Protein AF-0000000084714155 (afdb_homodimer)

Organism: Cystobacter fuscus (strain ATCC 25194 / DSM 2262 / NBRC 100088 / M29) (NCBI:txid1242864)

Structure (mmCIF, N/CA/C/O backbone):
data_AF-0000000084714155-model_v1
#
loop_
_entity.id
_entity.type
_entity.pdbx_description
1 polymer 'Thioesterase family protein'
#
loop_
_atom_site.group_PDB
_atom_site.id
_atom_site.type_symbol
_atom_site.label_atom_id
_atom_site.label_alt_id
_atom_site.label_comp_id
_atom_site.label_asym_id
_atom_site.label_entity_id
_atom_site.label_seq_id
_atom_site.pdbx_PDB_ins_code
_atom_site.Cartn_x
_atom_site.Cartn_y
_atom_site.Cartn_z
_atom_site.occupancy
_atom_site.B_iso_or_equiv
_atom_site.auth_seq_id
_atom_site.auth_comp_id
_atom_site.auth_asym_id
_atom_site.auth_atom_id
_atom_site.pdbx_PDB_model_num
ATOM 1 N N . MET A 1 1 ? -6.809 42.562 0.098 1 33.22 1 MET A N 1
ATOM 2 C CA . MET A 1 1 ? -6.07 41.969 1.205 1 33.22 1 MET A CA 1
ATOM 3 C C . MET A 1 1 ? -5.688 40.531 0.889 1 33.22 1 MET A C 1
ATOM 5 O O . MET A 1 1 ? -6.543 39.719 0.505 1 33.22 1 MET A O 1
ATOM 9 N N . SER A 1 2 ? -4.613 40.188 0.21 1 41.62 2 SER A N 1
ATOM 10 C CA . SER A 1 2 ? -4.082 38.938 -0.277 1 41.62 2 SER A CA 1
ATOM 11 C C . SER A 1 2 ? -4.266 37.812 0.756 1 41.62 2 SER A C 1
ATOM 13 O O . SER A 1 2 ? -3.824 37.969 1.899 1 41.62 2 SER A O 1
ATOM 15 N N . ASP A 1 3 ? -5.344 37.281 0.942 1 42.72 3 ASP A N 1
ATOM 16 C CA . ASP A 1 3 ? -5.672 36.312 1.969 1 42.72 3 ASP A CA 1
ATOM 17 C C . ASP A 1 3 ? -4.461 35.438 2.291 1 42.72 3 ASP A C 1
ATOM 19 O O . ASP A 1 3 ? -3.998 34.656 1.441 1 42.72 3 ASP A O 1
ATOM 23 N N . ALA A 1 4 ? -3.445 35.875 2.83 1 47.44 4 ALA A N 1
ATOM 24 C CA . ALA A 1 4 ? -2.158 35.281 3.207 1 47.44 4 ALA A CA 1
ATOM 25 C C . ALA A 1 4 ? -2.311 33.812 3.621 1 47.44 4 ALA A C 1
ATOM 27 O O . ALA A 1 4 ? -3.078 33.5 4.531 1 47.44 4 ALA A O 1
ATOM 28 N N . GLU A 1 5 ? -2.307 32.844 2.697 1 60.31 5 GLU A N 1
ATOM 29 C CA . GLU A 1 5 ? -2.402 31.406 2.986 1 60.31 5 GLU A CA 1
ATOM 30 C C . GLU A 1 5 ? -1.667 31.047 4.273 1 60.31 5 GLU A C 1
ATOM 32 O O . GLU A 1 5 ? -0.465 31.297 4.398 1 60.31 5 GLU A O 1
ATOM 37 N N . THR A 1 6 ? -2.326 31.188 5.465 1 77.31 6 THR A N 1
ATOM 38 C CA . THR A 1 6 ? -1.708 30.906 6.75 1 77.31 6 THR A CA 1
ATOM 39 C C . THR A 1 6 ? -1.306 29.438 6.84 1 77.31 6 THR A C 1
ATOM 41 O O . THR A 1 6 ? -2.119 28.547 6.574 1 77.31 6 THR A O 1
ATOM 44 N N . TYR A 1 7 ? 0.03 29.172 6.719 1 88.5 7 TYR A N 1
ATOM 45 C CA . TYR A 1 7 ? 0.612 27.844 6.949 1 88.5 7 TYR A CA 1
ATOM 46 C C . TYR A 1 7 ? 0.693 27.547 8.438 1 88.5 7 TYR A C 1
ATOM 48 O O . TYR A 1 7 ? 0.882 28.453 9.258 1 88.5 7 TYR A O 1
ATOM 56 N N . PRO A 1 8 ? 0.42 26.266 8.773 1 94.5 8 PRO A N 1
ATOM 57 C CA . PRO A 1 8 ? 0.569 25.891 10.188 1 94.5 8 PRO A CA 1
ATOM 58 C C . PRO A 1 8 ? 1.979 26.141 10.711 1 94.5 8 PRO A C 1
ATOM 60 O O . PRO A 1 8 ? 2.947 26.094 9.953 1 94.5 8 PRO A O 1
ATOM 63 N N . SER A 1 9 ? 2.002 26.391 12.047 1 95.44 9 SER A N 1
ATOM 64 C CA . SER A 1 9 ? 3.307 26.484 12.695 1 95.44 9 SER A CA 1
ATOM 65 C C . SER A 1 9 ? 3.957 25.109 12.82 1 95.44 9 SER A C 1
ATOM 67 O O . SER A 1 9 ? 3.277 24.078 12.711 1 95.44 9 SER A O 1
ATOM 69 N N . GLN A 1 10 ? 5.281 25.125 13.023 1 96.81 10 GLN A N 1
ATOM 70 C CA . GLN A 1 10 ? 5.984 23.875 13.266 1 96.81 10 GLN A CA 1
ATOM 71 C C . GLN A 1 10 ? 5.402 23.141 14.477 1 96.81 10 GLN A C 1
ATOM 73 O O . GLN A 1 10 ? 5.309 21.906 14.477 1 96.81 10 GLN A O 1
ATOM 78 N N . GLU A 1 11 ? 5.039 23.906 15.469 1 96.12 11 GLU A N 1
ATOM 79 C CA . GLU A 1 11 ? 4.453 23.312 16.672 1 96.12 11 GLU A CA 1
ATOM 80 C C . GLU A 1 11 ? 3.148 22.594 16.344 1 96.12 11 GLU A C 1
ATOM 82 O O . GLU A 1 11 ? 2.887 21.5 16.875 1 96.12 11 GLU A O 1
ATOM 87 N N . GLN A 1 12 ? 2.33 23.203 15.57 1 95.5 12 GLN A N 1
ATOM 88 C CA . GLN A 1 12 ? 1.074 22.578 15.156 1 95.5 12 GLN A CA 1
ATOM 89 C C . GLN A 1 12 ? 1.323 21.297 14.383 1 95.5 12 GLN A C 1
ATOM 91 O O . GLN A 1 12 ? 0.644 20.297 14.602 1 95.5 12 GLN A O 1
ATOM 96 N N . LEU A 1 13 ? 2.281 21.281 13.531 1 96.81 13 LEU A N 1
ATOM 97 C CA . LEU A 1 13 ? 2.623 20.109 12.734 1 96.81 13 LEU A CA 1
ATOM 98 C C . LEU A 1 13 ? 3.225 19.016 13.609 1 96.81 13 LEU A C 1
ATOM 100 O O . LEU A 1 13 ? 2.949 17.828 13.406 1 96.81 13 LEU A O 1
ATOM 104 N N . ASP A 1 14 ? 4.035 19.422 14.578 1 96.56 14 ASP A N 1
ATOM 105 C CA . ASP A 1 14 ? 4.605 18.453 15.508 1 96.56 14 ASP A CA 1
ATOM 106 C C . ASP A 1 14 ? 3.512 17.766 16.312 1 96.56 14 ASP A C 1
ATOM 108 O O . ASP A 1 14 ? 3.605 16.562 16.594 1 96.56 14 ASP A O 1
ATOM 112 N N . ARG A 1 15 ? 2.527 18.484 16.672 1 94.69 15 ARG A N 1
ATOM 113 C CA . ARG A 1 15 ? 1.403 17.891 17.406 1 94.69 15 ARG A CA 1
ATOM 114 C C . ARG A 1 15 ? 0.646 16.891 16.531 1 94.69 15 ARG A C 1
ATOM 116 O O . ARG A 1 15 ? 0.27 15.82 17 1 94.69 15 ARG A O 1
ATOM 123 N N . TYR A 1 16 ? 0.448 17.281 15.336 1 93.31 16 TYR A N 1
ATOM 124 C CA . TYR A 1 16 ? -0.17 16.375 14.391 1 93.31 16 TYR A CA 1
ATOM 125 C C . TYR A 1 16 ? 0.639 15.078 14.273 1 93.31 16 TYR A C 1
ATOM 127 O O . TYR A 1 16 ? 0.09 13.984 14.383 1 93.31 16 TYR A O 1
ATOM 135 N N . ALA A 1 17 ? 1.918 15.18 14.07 1 95.62 17 ALA A N 1
ATOM 136 C CA . ALA A 1 17 ? 2.812 14.039 13.93 1 95.62 17 ALA A CA 1
ATOM 137 C C . ALA A 1 17 ? 2.777 13.156 15.18 1 95.62 17 ALA A C 1
ATOM 139 O O . ALA A 1 17 ? 2.777 11.93 15.078 1 95.62 17 ALA A O 1
ATOM 140 N N . GLU A 1 18 ? 2.756 13.766 16.312 1 94.12 18 GLU A N 1
ATOM 141 C CA . GLU A 1 18 ? 2.73 13.023 17.562 1 94.12 18 GLU A CA 1
ATOM 142 C C . GLU A 1 18 ? 1.468 12.172 17.688 1 94.12 18 GLU A C 1
ATOM 144 O O . GLU A 1 18 ? 1.526 11.023 18.125 1 94.12 18 GLU A O 1
ATOM 149 N N . GLN A 1 19 ? 0.436 12.734 17.328 1 89.94 19 GLN A N 1
ATOM 150 C CA . GLN A 1 19 ? -0.823 12 17.359 1 89.94 19 GLN A CA 1
ATOM 151 C C . GLN A 1 19 ? -0.795 10.812 16.391 1 89.94 19 GLN A C 1
ATOM 153 O O . GLN A 1 19 ? -1.175 9.703 16.766 1 89.94 19 GLN A O 1
ATOM 158 N N . PHE A 1 20 ? -0.338 11.023 15.195 1 90.5 20 PHE A N 1
ATOM 159 C CA . PHE A 1 20 ? -0.267 9.969 14.195 1 90.5 20 PHE A CA 1
ATOM 160 C C . PHE A 1 20 ? 0.711 8.875 14.617 1 90.5 20 PHE A C 1
ATOM 162 O O . PHE A 1 20 ? 0.455 7.691 14.414 1 90.5 20 PHE A O 1
ATOM 169 N N . ASN A 1 21 ? 1.777 9.281 15.242 1 94.5 21 ASN A N 1
ATOM 170 C CA . ASN A 1 21 ? 2.822 8.352 15.656 1 94.5 21 ASN A CA 1
ATOM 171 C C . ASN A 1 21 ? 2.342 7.434 16.781 1 94.5 21 ASN A C 1
ATOM 173 O O . ASN A 1 21 ? 2.961 6.406 17.047 1 94.5 21 ASN A O 1
ATOM 177 N N . GLN A 1 22 ? 1.26 7.734 17.406 1 92.25 22 GLN A N 1
ATOM 178 C CA . GLN A 1 22 ? 0.702 6.898 18.453 1 92.25 22 GLN A CA 1
ATOM 179 C C . GLN A 1 22 ? -0.291 5.887 17.891 1 92.25 22 GLN A C 1
ATOM 181 O O . GLN A 1 22 ? -0.757 5 18.609 1 92.25 22 GLN A O 1
ATOM 186 N N . SER A 1 23 ? -0.583 6.047 16.641 1 90.19 23 SER A N 1
ATOM 187 C CA . SER A 1 23 ? -1.555 5.141 16.031 1 90.19 23 SER A CA 1
ATOM 188 C C . SER A 1 23 ? -1.024 3.711 16 1 90.19 23 SER A C 1
ATOM 190 O O . SER A 1 23 ? 0.169 3.492 15.773 1 90.19 23 SER A O 1
ATOM 192 N N . LEU A 1 24 ? -1.921 2.742 16.172 1 91.44 24 LEU A N 1
ATOM 193 C CA . LEU A 1 24 ? -1.564 1.33 16.094 1 91.44 24 LEU A CA 1
ATOM 194 C C . LEU A 1 24 ? -1.066 0.962 14.703 1 91.44 24 LEU A C 1
ATOM 196 O O . LEU A 1 24 ? -0.18 0.118 14.555 1 91.44 24 LEU A O 1
ATOM 200 N N . THR A 1 25 ? -1.634 1.619 13.734 1 91.81 25 THR A N 1
ATOM 201 C CA . THR A 1 25 ? -1.273 1.29 12.359 1 91.81 25 THR A CA 1
ATOM 202 C C . THR A 1 25 ? 0.173 1.681 12.07 1 91.81 25 THR A C 1
ATOM 204 O O . THR A 1 25 ? 0.939 0.884 11.523 1 91.81 25 THR A O 1
ATOM 207 N N . LEU A 1 26 ? 0.582 2.891 12.406 1 93 26 LEU A N 1
ATOM 208 C CA . LEU A 1 26 ? 1.96 3.297 12.156 1 93 26 LEU A CA 1
ATOM 209 C C . LEU A 1 26 ? 2.934 2.432 12.953 1 93 26 LEU A C 1
ATOM 211 O O . LEU A 1 26 ? 3.994 2.057 12.445 1 93 26 LEU A O 1
ATOM 215 N N . LYS A 1 27 ? 2.551 2.143 14.172 1 92.69 27 LYS A N 1
ATOM 216 C CA . LYS A 1 27 ? 3.377 1.263 15 1 92.69 27 LYS A CA 1
ATOM 217 C C . LYS A 1 27 ? 3.482 -0.129 14.383 1 92.69 27 LYS A C 1
ATOM 219 O O . LYS A 1 27 ? 4.535 -0.766 14.445 1 92.69 27 LYS A O 1
ATOM 224 N N . HIS A 1 28 ? 2.35 -0.563 13.828 1 93.12 28 HIS A N 1
ATOM 225 C CA . HIS A 1 28 ? 2.305 -1.846 13.141 1 93.12 28 HIS A CA 1
ATOM 226 C C . HIS A 1 28 ? 3.363 -1.917 12.039 1 93.12 28 HIS A C 1
ATOM 228 O O . HIS A 1 28 ? 3.967 -2.971 11.82 1 93.12 28 HIS A O 1
ATOM 234 N N . PHE A 1 29 ? 3.736 -0.804 11.445 1 95 29 PHE A N 1
ATOM 235 C CA . PHE A 1 29 ? 4.703 -0.762 10.352 1 95 29 PHE A CA 1
ATOM 236 C C . PHE A 1 29 ? 6.078 -0.341 10.859 1 95 29 PHE A C 1
ATOM 238 O O . PHE A 1 29 ? 7.023 -0.217 10.078 1 95 29 PHE A O 1
ATOM 245 N N . GLY A 1 30 ? 6.195 -0.105 12.203 1 95.75 30 GLY A N 1
ATOM 246 C CA . GLY A 1 30 ? 7.461 0.396 12.719 1 95.75 30 GLY A CA 1
ATOM 247 C C . GLY A 1 30 ? 7.848 1.745 12.141 1 95.75 30 GLY A C 1
ATOM 248 O O . GLY A 1 30 ? 9.031 2.018 11.922 1 95.75 30 GLY A O 1
ATOM 249 N N . ALA A 1 31 ? 6.863 2.557 11.859 1 96.94 31 ALA A N 1
ATOM 250 C CA . ALA A 1 31 ? 7.074 3.805 11.133 1 96.94 31 ALA A CA 1
ATOM 251 C C . ALA A 1 31 ? 6.906 5.012 12.055 1 96.94 31 ALA A C 1
ATOM 253 O O . ALA A 1 31 ? 6.266 4.918 13.102 1 96.94 31 ALA A O 1
ATOM 254 N N . ARG A 1 32 ? 7.527 6.09 11.648 1 97.69 32 ARG A N 1
ATOM 255 C CA . ARG A 1 32 ? 7.414 7.367 12.344 1 97.69 32 ARG A CA 1
ATOM 256 C C . ARG A 1 32 ? 7.27 8.516 11.352 1 97.69 32 ARG A C 1
ATOM 258 O O . ARG A 1 32 ? 7.977 8.562 10.344 1 97.69 32 ARG A O 1
ATOM 265 N N . MET A 1 33 ? 6.367 9.445 11.695 1 97.69 33 MET A N 1
ATOM 266 C CA . MET A 1 33 ? 6.086 10.586 10.828 1 97.69 33 MET A CA 1
ATOM 267 C C . MET A 1 33 ? 6.652 11.875 11.422 1 97.69 33 MET A C 1
ATOM 269 O O . MET A 1 33 ? 6.676 12.039 12.641 1 97.69 33 MET A O 1
ATOM 273 N N . SER A 1 34 ? 7.086 12.758 10.602 1 98.31 34 SER A N 1
ATOM 274 C CA . SER A 1 34 ? 7.516 14.102 10.969 1 98.31 34 SER A CA 1
ATOM 275 C C . SER A 1 34 ? 7.289 15.086 9.836 1 98.31 34 SER A C 1
ATOM 277 O O . SER A 1 34 ? 6.965 14.695 8.711 1 98.31 34 SER A O 1
ATOM 279 N N . PHE A 1 35 ? 7.383 16.391 10.133 1 98 35 PHE A N 1
ATOM 280 C CA . PHE A 1 35 ? 7.227 17.484 9.188 1 98 35 PHE A CA 1
ATOM 281 C C . PHE A 1 35 ? 8.414 18.438 9.258 1 98 35 PHE A C 1
ATOM 283 O O . PHE A 1 35 ? 8.266 19.594 9.641 1 98 35 PHE A O 1
ATOM 290 N N . PRO A 1 36 ? 9.539 18 8.711 1 96.62 36 PRO A N 1
ATOM 291 C CA . PRO A 1 36 ? 10.711 18.859 8.828 1 96.62 36 PRO A CA 1
ATOM 292 C C . PRO A 1 36 ? 10.531 20.203 8.094 1 96.62 36 PRO A C 1
ATOM 294 O O . PRO A 1 36 ? 10.273 20.219 6.891 1 96.62 36 PRO A O 1
ATOM 297 N N . GLY A 1 37 ? 10.688 21.344 8.828 1 93.5 37 GLY A N 1
ATOM 298 C CA . GLY A 1 37 ? 10.641 22.688 8.273 1 93.5 37 GLY A CA 1
ATOM 299 C C . GLY A 1 37 ? 9.266 23.062 7.754 1 93.5 37 GLY A C 1
ATOM 300 O O . GLY A 1 37 ? 9.109 24.094 7.098 1 93.5 37 GLY A O 1
ATOM 301 N N . GLY A 1 38 ? 8.352 22.234 7.906 1 93.56 38 GLY A N 1
ATOM 302 C CA . GLY A 1 38 ? 6.98 22.5 7.504 1 93.56 38 GLY A CA 1
ATOM 303 C C . GLY A 1 38 ? 6.785 22.484 6 1 93.56 38 GLY A C 1
ATOM 304 O O . GLY A 1 38 ? 5.801 23.016 5.488 1 93.56 38 GLY A O 1
ATOM 305 N N . GLN A 1 39 ? 7.711 21.875 5.285 1 93.94 39 GLN A N 1
ATOM 306 C CA . GLN A 1 39 ? 7.676 21.969 3.828 1 93.94 39 GLN A CA 1
ATOM 307 C C . GLN A 1 39 ? 7.32 20.625 3.205 1 93.94 39 GLN A C 1
ATOM 309 O O . GLN A 1 39 ? 6.953 20.547 2.031 1 93.94 39 GLN A O 1
ATOM 314 N N . LYS A 1 40 ? 7.512 19.609 3.941 1 98.19 40 LYS A N 1
ATOM 315 C CA . LYS A 1 40 ? 7.246 18.266 3.441 1 98.19 40 LYS A CA 1
ATOM 316 C C . LYS A 1 40 ? 6.836 17.328 4.574 1 98.19 40 LYS A C 1
ATOM 318 O O . LYS A 1 40 ? 7.023 17.656 5.75 1 98.19 40 LYS A O 1
ATOM 323 N N . VAL A 1 41 ? 6.203 16.25 4.215 1 98.5 41 VAL A N 1
ATOM 324 C CA . VAL A 1 41 ? 5.93 15.133 5.121 1 98.5 41 VAL A CA 1
ATOM 325 C C . VAL A 1 41 ? 7.016 14.07 4.984 1 98.5 41 VAL A C 1
ATOM 327 O O . VAL A 1 41 ? 7.406 13.711 3.871 1 98.5 41 VAL A O 1
ATOM 330 N N . VAL A 1 42 ? 7.52 13.586 6.105 1 98.81 42 VAL A N 1
ATOM 331 C CA . VAL A 1 42 ? 8.516 12.523 6.098 1 98.81 42 VAL A CA 1
ATOM 332 C C . VAL A 1 42 ? 8.031 11.352 6.953 1 98.81 42 VAL A C 1
ATOM 334 O O . VAL A 1 42 ? 7.516 11.555 8.055 1 98.81 42 VAL A O 1
ATOM 337 N N . VAL A 1 43 ? 8.109 10.148 6.441 1 98.5 43 VAL A N 1
ATOM 338 C CA . VAL A 1 43 ? 7.891 8.922 7.199 1 98.5 43 VAL A CA 1
ATOM 339 C C . VAL A 1 43 ? 9.125 8.023 7.113 1 98.5 43 VAL A C 1
ATOM 341 O O . VAL A 1 43 ? 9.648 7.781 6.023 1 98.5 43 VAL A O 1
ATOM 344 N N . THR A 1 44 ? 9.617 7.648 8.242 1 98.5 44 THR A N 1
ATOM 345 C CA . THR A 1 44 ? 10.711 6.691 8.32 1 98.5 44 THR A CA 1
ATOM 346 C C . THR A 1 44 ? 10.242 5.383 8.953 1 98.5 44 THR A C 1
ATOM 348 O O . THR A 1 44 ? 9.219 5.355 9.648 1 98.5 44 THR A O 1
ATOM 351 N N . ALA A 1 45 ? 10.969 4.316 8.641 1 97.81 45 ALA A N 1
ATOM 352 C CA . ALA A 1 45 ? 10.633 3.031 9.25 1 97.81 45 ALA A CA 1
ATOM 353 C C . ALA A 1 45 ? 11.867 2.143 9.367 1 97.81 45 ALA A C 1
ATOM 355 O O . ALA A 1 45 ? 12.734 2.154 8.492 1 97.81 45 ALA A O 1
ATOM 356 N N . GLU A 1 46 ? 11.922 1.434 10.445 1 96.38 46 GLU A N 1
ATOM 357 C CA . GLU A 1 46 ? 12.828 0.297 10.555 1 96.38 46 GLU A CA 1
ATOM 358 C C . GLU A 1 46 ? 12.281 -0.925 9.828 1 96.38 46 GLU A C 1
ATOM 360 O O . GLU A 1 46 ? 11.117 -1.297 10.016 1 96.38 46 GLU A O 1
ATOM 365 N N . VAL A 1 47 ? 13.164 -1.479 9.039 1 95.19 47 VAL A N 1
ATOM 366 C CA . VAL A 1 47 ? 12.734 -2.654 8.289 1 95.19 47 VAL A CA 1
ATOM 367 C C . VAL A 1 47 ? 12.836 -3.896 9.18 1 95.19 47 VAL A C 1
ATOM 369 O O . VAL A 1 47 ? 13.922 -4.262 9.617 1 95.19 47 VAL A O 1
ATOM 372 N N . ARG A 1 48 ? 11.766 -4.512 9.414 1 94.94 48 ARG A N 1
ATOM 373 C CA . ARG A 1 48 ? 11.664 -5.727 10.227 1 94.94 48 ARG A CA 1
ATOM 374 C C . ARG A 1 48 ? 11.523 -6.961 9.344 1 94.94 48 ARG A C 1
ATOM 376 O O . ARG A 1 48 ? 11.281 -6.848 8.141 1 94.94 48 ARG A O 1
ATOM 383 N N . PRO A 1 49 ? 11.734 -8.188 9.906 1 92.94 49 PRO A N 1
ATOM 384 C CA . PRO A 1 49 ? 11.609 -9.398 9.102 1 92.94 49 PRO A CA 1
ATOM 385 C C . PRO A 1 49 ? 10.258 -9.516 8.398 1 92.94 49 PRO A C 1
ATOM 387 O O . PRO A 1 49 ? 10.188 -9.961 7.254 1 92.94 49 PRO A O 1
ATOM 390 N N . GLU A 1 50 ? 9.203 -9.055 9.031 1 93.38 50 GLU A N 1
ATOM 391 C CA . GLU A 1 50 ? 7.863 -9.156 8.469 1 93.38 50 GLU A CA 1
ATOM 392 C C . GLU A 1 50 ? 7.648 -8.141 7.352 1 93.38 50 GLU A C 1
ATOM 394 O O . GLU A 1 50 ? 6.625 -8.172 6.668 1 93.38 50 GLU A O 1
ATOM 399 N N . HIS A 1 51 ? 8.617 -7.254 7.164 1 94.75 51 HIS A N 1
ATOM 400 C CA . HIS A 1 51 ? 8.508 -6.266 6.098 1 94.75 51 HIS A CA 1
ATOM 401 C C . HIS A 1 51 ? 9.188 -6.754 4.82 1 94.75 51 HIS A C 1
ATOM 403 O O . HIS A 1 51 ? 9.133 -6.082 3.787 1 94.75 51 HIS A O 1
ATOM 409 N N . ARG A 1 52 ? 9.805 -7.836 4.941 1 91.19 52 ARG A N 1
ATOM 410 C CA . ARG A 1 52 ? 10.586 -8.328 3.814 1 91.19 52 ARG A CA 1
ATOM 411 C C . ARG A 1 52 ? 9.812 -9.375 3.025 1 91.19 52 ARG A C 1
ATOM 413 O O . ARG A 1 52 ? 8.938 -10.047 3.57 1 91.19 52 ARG A O 1
ATOM 420 N N . GLY A 1 53 ? 10.148 -9.383 1.802 1 76.62 53 GLY A N 1
ATOM 421 C CA . GLY A 1 53 ? 9.539 -10.422 0.988 1 76.62 53 GLY A CA 1
ATOM 422 C C . GLY A 1 53 ? 9.18 -9.953 -0.41 1 76.62 53 GLY A C 1
ATOM 423 O O . GLY A 1 53 ? 9.078 -8.75 -0.66 1 76.62 53 GLY A O 1
ATOM 424 N N . GLY A 1 54 ? 9.164 -10.75 -1.416 1 59.97 54 GLY A N 1
ATOM 425 C CA . GLY A 1 54 ? 9 -10.602 -2.854 1 59.97 54 GLY A CA 1
ATOM 426 C C . GLY A 1 54 ? 10.188 -11.102 -3.646 1 59.97 54 GLY A C 1
ATOM 427 O O . GLY A 1 5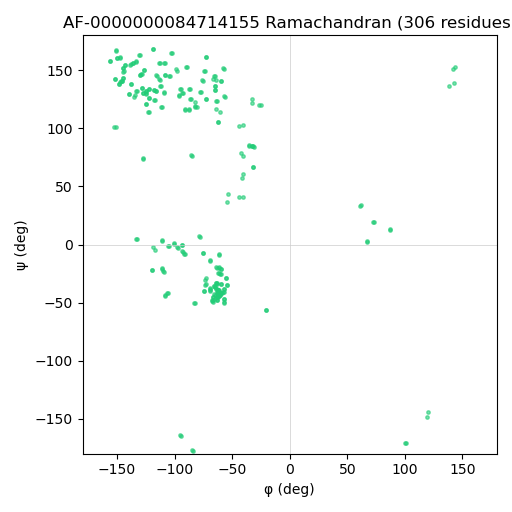4 ? 10.797 -12.117 -3.287 1 59.97 54 GLY A O 1
ATOM 428 N N . LEU A 1 55 ? 10.461 -10.273 -4.875 1 51.16 55 LEU A N 1
ATOM 429 C CA . LEU A 1 55 ? 11.422 -10.664 -5.902 1 51.16 55 LEU A CA 1
ATOM 430 C C . LEU A 1 55 ? 12.797 -10.922 -5.289 1 51.16 55 LEU A C 1
ATOM 432 O O . LEU A 1 55 ? 13.82 -10.602 -5.895 1 51.16 55 LEU A O 1
ATOM 436 N N . GLY A 1 56 ? 12.734 -11.398 -4.285 1 53.62 56 GLY A N 1
ATOM 437 C CA . GLY A 1 56 ? 13.93 -11.812 -3.566 1 53.62 56 GLY A CA 1
ATOM 438 C C . GLY A 1 56 ? 13.836 -11.578 -2.072 1 53.62 56 GLY A C 1
ATOM 439 O O . GLY A 1 56 ? 13.086 -10.711 -1.62 1 53.62 56 GLY A O 1
ATOM 440 N N . ALA A 1 57 ? 14.273 -12.422 -1.335 1 62.41 57 ALA A N 1
ATOM 441 C CA . ALA A 1 57 ? 14.109 -12.648 0.099 1 62.41 57 ALA A CA 1
ATOM 442 C C . ALA A 1 57 ? 14.648 -11.469 0.904 1 62.41 57 ALA A C 1
ATOM 444 O O . ALA A 1 57 ? 14.18 -11.203 2.014 1 62.41 57 ALA A O 1
ATOM 445 N N . ASP A 1 58 ? 15.367 -10.469 0.201 1 82.44 58 ASP A N 1
ATOM 446 C CA . ASP A 1 58 ? 16 -9.5 1.089 1 82.44 58 ASP A CA 1
ATOM 447 C C . ASP A 1 58 ? 15.469 -8.094 0.841 1 82.44 58 ASP A C 1
ATOM 449 O O . ASP A 1 58 ? 15.781 -7.164 1.584 1 82.44 58 ASP A O 1
ATOM 453 N N . ALA A 1 59 ? 14.617 -7.949 -0.085 1 92.31 59 ALA A N 1
ATOM 454 C CA . ALA A 1 59 ? 14.062 -6.629 -0.362 1 92.31 59 ALA A CA 1
ATOM 455 C C . ALA A 1 59 ? 12.797 -6.383 0.455 1 92.31 59 ALA A C 1
ATOM 457 O O . ALA A 1 59 ? 12.133 -7.332 0.887 1 92.31 59 ALA A O 1
ATOM 458 N N . VAL A 1 60 ? 12.57 -5.07 0.706 1 94.81 60 VAL A N 1
ATOM 459 C CA . VAL A 1 60 ? 11.32 -4.703 1.358 1 94.81 60 VAL A CA 1
ATOM 460 C C . VAL A 1 60 ? 10.141 -5.031 0.442 1 94.81 60 VAL A C 1
ATOM 462 O O . VAL A 1 60 ? 10.195 -4.773 -0.763 1 94.81 60 VAL A O 1
ATOM 465 N N . ASN A 1 61 ? 9.172 -5.641 0.98 1 95 61 ASN A N 1
ATOM 466 C CA . ASN A 1 61 ? 7.973 -6.031 0.247 1 95 61 ASN A CA 1
ATOM 467 C C . ASN A 1 61 ? 7.262 -4.816 -0.343 1 95 61 ASN A C 1
ATOM 469 O O . ASN A 1 61 ? 7.152 -3.777 0.312 1 95 61 ASN A O 1
ATOM 473 N N . GLY A 1 62 ? 6.742 -4.934 -1.535 1 95.69 62 GLY A N 1
ATOM 474 C CA . GLY A 1 62 ? 6.023 -3.857 -2.201 1 95.69 62 GLY A CA 1
ATOM 475 C C . GLY A 1 62 ? 4.801 -3.393 -1.437 1 95.69 62 GLY A C 1
ATOM 476 O O . GLY A 1 62 ? 4.406 -2.229 -1.53 1 95.69 62 GLY A O 1
ATOM 477 N N . GLY A 1 63 ? 4.152 -4.344 -0.758 1 96.44 63 GLY A N 1
ATOM 478 C CA . GLY A 1 63 ? 3.01 -3.979 0.062 1 96.44 63 GLY A CA 1
ATOM 479 C C . GLY A 1 63 ? 3.359 -3.018 1.182 1 96.44 63 GLY A C 1
ATOM 480 O O . GLY A 1 63 ? 2.596 -2.098 1.479 1 96.44 63 GLY A O 1
ATOM 481 N N . VAL A 1 64 ? 4.5 -3.215 1.797 1 96.38 64 VAL A N 1
ATOM 482 C CA . VAL A 1 64 ? 4.98 -2.328 2.85 1 96.38 64 VAL A CA 1
ATOM 483 C C . VAL A 1 64 ? 5.301 -0.955 2.264 1 96.38 64 VAL A C 1
ATOM 485 O O . VAL A 1 64 ? 4.898 0.072 2.814 1 96.38 64 VAL A O 1
ATOM 488 N N . ILE A 1 65 ? 5.984 -0.972 1.138 1 97.94 65 ILE A N 1
ATOM 489 C CA . ILE A 1 65 ? 6.301 0.265 0.432 1 97.94 65 ILE A CA 1
ATOM 490 C C . ILE A 1 65 ? 5.012 1.018 0.109 1 97.94 65 ILE A C 1
ATOM 492 O O . ILE A 1 65 ? 4.918 2.225 0.341 1 97.94 65 ILE A O 1
ATOM 496 N N . SER A 1 66 ? 4.016 0.345 -0.408 1 98.5 66 SER A N 1
ATOM 497 C CA . SER A 1 66 ? 2.738 0.948 -0.778 1 98.5 66 SER A CA 1
ATOM 498 C C . SER A 1 66 ? 2.045 1.566 0.432 1 98.5 66 SER A C 1
ATOM 500 O O . SER A 1 66 ? 1.503 2.67 0.347 1 98.5 66 SER A O 1
ATOM 502 N N . ALA A 1 67 ? 2.051 0.883 1.542 1 97.56 67 ALA A N 1
ATOM 503 C CA . ALA A 1 67 ? 1.424 1.388 2.76 1 97.56 67 ALA A CA 1
ATOM 504 C C . ALA A 1 67 ? 2.09 2.678 3.227 1 97.56 67 ALA A C 1
ATOM 506 O O . ALA A 1 67 ? 1.409 3.645 3.578 1 97.56 67 ALA A O 1
ATOM 507 N N . LEU A 1 68 ? 3.406 2.705 3.215 1 97.94 68 LEU A N 1
ATOM 508 C CA . LEU A 1 68 ? 4.137 3.875 3.684 1 97.94 68 LEU A CA 1
ATOM 509 C C . LEU A 1 68 ? 3.881 5.074 2.777 1 97.94 68 LEU A C 1
ATOM 511 O O . LEU A 1 68 ? 3.809 6.211 3.25 1 97.94 68 LEU A O 1
ATOM 515 N N . PHE A 1 69 ? 3.742 4.789 1.477 1 98.75 69 PHE A N 1
ATOM 516 C CA . PHE A 1 69 ? 3.387 5.867 0.561 1 98.75 69 PHE A CA 1
ATOM 517 C C . PHE A 1 69 ? 2.014 6.438 0.901 1 98.75 69 PHE A C 1
ATOM 519 O O . PHE A 1 69 ? 1.806 7.648 0.833 1 98.75 69 PHE A O 1
ATOM 526 N N . ASP A 1 70 ? 1.055 5.57 1.222 1 98.25 70 ASP A N 1
ATOM 527 C CA . ASP A 1 70 ? -0.254 6.062 1.641 1 98.25 70 ASP A CA 1
ATOM 528 C C . ASP A 1 70 ? -0.131 6.98 2.855 1 98.25 70 ASP A C 1
ATOM 530 O O . ASP A 1 70 ? -0.784 8.023 2.918 1 98.25 70 ASP A O 1
ATOM 534 N N . PHE A 1 71 ? 0.721 6.625 3.816 1 96.62 71 PHE A N 1
ATOM 535 C CA . PHE A 1 71 ? 0.884 7.41 5.031 1 96.62 71 PHE A CA 1
ATOM 536 C C . PHE A 1 71 ? 1.422 8.797 4.711 1 96.62 71 PHE A C 1
ATOM 538 O O . PHE A 1 71 ? 0.873 9.805 5.168 1 96.62 71 PHE A O 1
ATOM 545 N N . VAL A 1 72 ? 2.453 8.82 3.91 1 97.94 72 VAL A N 1
ATOM 546 C CA . VAL A 1 72 ? 3.133 10.094 3.686 1 97.94 72 VAL A CA 1
ATOM 547 C C . VAL A 1 72 ? 2.291 10.977 2.768 1 97.94 72 VAL A C 1
ATOM 549 O O . VAL A 1 72 ? 2.188 12.188 2.982 1 97.94 72 VAL A O 1
ATOM 552 N N . ILE A 1 73 ? 1.648 10.406 1.711 1 98.25 73 ILE A N 1
ATOM 553 C CA . ILE A 1 73 ? 0.781 11.148 0.803 1 98.25 73 ILE A CA 1
ATOM 554 C C . ILE A 1 73 ? -0.468 11.617 1.548 1 98.25 73 ILE A C 1
ATOM 556 O O . ILE A 1 73 ? -0.852 12.781 1.46 1 98.25 73 ILE A O 1
ATOM 560 N N . GLY A 1 74 ? -1.088 10.734 2.271 1 96.5 74 GLY A N 1
ATOM 561 C CA . GLY A 1 74 ? -2.326 11.023 2.979 1 96.5 74 GLY A CA 1
ATOM 562 C C . GLY A 1 74 ? -2.188 12.141 3.994 1 96.5 74 GLY A C 1
ATOM 563 O O . GLY A 1 74 ? -3.172 12.797 4.344 1 96.5 74 GLY A O 1
ATOM 564 N N . SER A 1 75 ? -0.993 12.406 4.426 1 96.25 75 SER A N 1
ATOM 565 C CA . SER A 1 75 ? -0.757 13.383 5.48 1 96.25 75 SER A CA 1
ATOM 566 C C . SER A 1 75 ? -0.365 14.742 4.902 1 96.25 75 SER A C 1
ATOM 568 O O . SER A 1 75 ? -0.206 15.719 5.641 1 96.25 75 SER A O 1
ATOM 570 N N . THR A 1 76 ? -0.238 14.867 3.631 1 97.12 76 THR A N 1
ATOM 571 C CA . THR A 1 76 ? 0.238 16.094 3.008 1 97.12 76 THR A CA 1
ATOM 572 C C . THR A 1 76 ? -0.731 17.25 3.268 1 97.12 76 THR A C 1
ATOM 574 O O . THR A 1 76 ? -0.312 18.391 3.436 1 97.12 76 THR A O 1
ATOM 577 N N . PRO A 1 77 ? -2.037 16.984 3.359 1 94.94 77 PRO A N 1
ATOM 578 C CA . PRO A 1 77 ? -2.926 18.125 3.631 1 94.94 77 PRO A CA 1
ATOM 579 C C . PRO A 1 77 ? -2.611 18.812 4.953 1 94.94 77 PRO A C 1
ATOM 581 O O . PRO A 1 77 ? -2.908 20 5.117 1 94.94 77 PRO A O 1
ATOM 584 N N . ALA A 1 78 ? -2.02 18.078 5.871 1 94.12 78 ALA A N 1
ATOM 585 C CA . ALA A 1 78 ? -1.69 18.656 7.172 1 94.12 78 ALA A CA 1
ATOM 586 C C . ALA A 1 78 ? -0.705 19.812 7.016 1 94.12 78 ALA A C 1
ATOM 588 O O . ALA A 1 78 ? -0.637 20.703 7.871 1 94.12 78 ALA A O 1
ATOM 589 N N . LEU A 1 79 ? 0.075 19.812 5.926 1 95.88 79 LEU A N 1
ATOM 590 C CA . LEU A 1 79 ? 1.013 20.891 5.648 1 95.88 79 LEU A CA 1
ATOM 591 C C . LEU A 1 79 ? 0.278 22.219 5.477 1 95.88 79 LEU A C 1
ATOM 593 O O . LEU A 1 79 ? 0.884 23.297 5.578 1 95.88 79 LEU A O 1
ATOM 597 N N . ARG A 1 80 ? -1.016 22.125 5.18 1 93.19 80 ARG A N 1
ATOM 598 C CA . ARG A 1 80 ? -1.823 23.328 4.98 1 93.19 80 ARG A CA 1
ATOM 599 C C . ARG A 1 80 ? -2.785 23.547 6.145 1 93.19 80 ARG A C 1
ATOM 601 O O . ARG A 1 80 ? -2.959 24.672 6.617 1 93.19 80 ARG A O 1
ATOM 608 N N . ASP A 1 81 ? -3.387 22.5 6.562 1 90.94 81 ASP A N 1
ATOM 609 C CA . ASP A 1 81 ? -4.328 22.562 7.676 1 90.94 81 ASP A CA 1
ATOM 610 C C . ASP A 1 81 ? -4.391 21.219 8.414 1 90.94 81 ASP A C 1
ATOM 612 O O . ASP A 1 81 ? -5.082 20.297 7.98 1 90.94 81 ASP A O 1
ATOM 616 N N . PRO A 1 82 ? -3.717 21.141 9.547 1 91.62 82 PRO A N 1
ATOM 617 C CA . PRO A 1 82 ? -3.668 19.875 10.281 1 91.62 82 PRO A CA 1
ATOM 618 C C . PRO A 1 82 ? -4.945 19.594 11.07 1 91.62 82 PRO A C 1
ATOM 620 O O . PRO A 1 82 ? -5.012 18.625 11.828 1 91.62 82 PRO A O 1
ATOM 623 N N . THR A 1 83 ? -5.938 20.406 10.906 1 87.56 83 THR A N 1
ATOM 624 C CA . THR A 1 83 ? -7.152 20.266 11.695 1 87.56 83 THR A CA 1
ATOM 625 C C . THR A 1 83 ? -8.281 19.672 10.852 1 87.56 83 THR A C 1
ATOM 627 O O . THR A 1 83 ? -9.391 19.453 11.344 1 87.56 83 THR A O 1
ATOM 630 N N . ARG A 1 84 ? -7.992 19.422 9.625 1 86.19 84 ARG A N 1
ATOM 631 C CA . ARG A 1 84 ? -9.016 18.875 8.742 1 86.19 84 ARG A CA 1
ATOM 632 C C . ARG A 1 84 ? -8.781 17.391 8.492 1 86.19 84 ARG A C 1
ATOM 634 O O . ARG A 1 84 ? -7.637 16.953 8.344 1 86.19 84 ARG A O 1
ATOM 641 N N . ARG A 1 85 ? -9.867 16.672 8.375 1 86.88 85 ARG A N 1
ATOM 642 C CA . ARG A 1 85 ? -9.789 15.266 7.992 1 86.88 85 ARG A CA 1
ATOM 643 C C . ARG A 1 85 ? -9.453 15.117 6.512 1 86.88 85 ARG A C 1
ATOM 645 O O . ARG A 1 85 ? -9.789 15.984 5.707 1 86.88 85 ARG A O 1
ATOM 652 N N . ALA A 1 86 ? -8.812 14.109 6.277 1 91.06 86 ALA A N 1
ATOM 653 C CA . ALA A 1 86 ? -8.414 13.852 4.895 1 91.06 86 ALA A CA 1
ATOM 654 C C . ALA A 1 86 ? -8.445 12.352 4.59 1 91.06 86 ALA A C 1
ATOM 656 O O . ALA A 1 86 ? -8.305 11.523 5.496 1 91.06 86 ALA A O 1
ATOM 657 N N . ALA A 1 87 ? -8.688 12.023 3.318 1 92.75 87 ALA A N 1
ATOM 658 C CA . ALA A 1 87 ? -8.695 10.641 2.852 1 92.75 87 ALA A CA 1
ATOM 659 C C . ALA A 1 87 ? -8.023 10.516 1.485 1 92.75 87 ALA A C 1
ATOM 661 O O . ALA A 1 87 ? -8.344 11.266 0.561 1 92.75 87 ALA A O 1
ATOM 662 N N . THR A 1 88 ? -7.125 9.602 1.41 1 96.12 88 THR A N 1
ATOM 663 C CA . THR A 1 88 ? -6.523 9.328 0.11 1 96.12 88 THR A CA 1
ATOM 664 C C . THR A 1 88 ? -7.566 8.781 -0.862 1 96.12 88 THR A C 1
ATOM 666 O O . THR A 1 88 ? -8.359 7.906 -0.506 1 96.12 88 THR A O 1
ATOM 669 N N . VAL A 1 89 ? -7.512 9.297 -2.105 1 97.62 89 VAL A N 1
ATOM 670 C CA . VAL A 1 89 ? -8.516 8.812 -3.049 1 97.62 89 VAL A CA 1
ATOM 671 C C . VAL A 1 89 ? -7.832 8.148 -4.238 1 97.62 89 VAL A C 1
ATOM 673 O O . VAL A 1 89 ? -8.461 7.383 -4.973 1 97.62 89 VAL A O 1
ATOM 676 N N . GLN A 1 90 ? -6.602 8.5 -4.43 1 98.75 90 GLN A N 1
ATOM 677 C CA . GLN A 1 90 ? -5.836 7.859 -5.496 1 98.75 90 GLN A CA 1
ATOM 678 C C . GLN A 1 90 ? -4.363 7.738 -5.117 1 98.75 90 GLN A C 1
ATOM 680 O O . GLN A 1 90 ? -3.781 8.672 -4.555 1 98.75 90 GLN A O 1
ATOM 685 N N . LEU A 1 91 ? -3.771 6.664 -5.438 1 98.88 91 LEU A N 1
ATOM 686 C CA . LEU A 1 91 ? -2.328 6.457 -5.367 1 98.88 91 LEU A CA 1
ATOM 687 C C . LEU A 1 91 ? -1.807 5.82 -6.648 1 98.88 91 LEU A C 1
ATOM 689 O O . LEU A 1 91 ? -2.379 4.844 -7.141 1 98.88 91 LEU A O 1
ATOM 693 N N . SER A 1 92 ? -0.784 6.348 -7.176 1 98.94 92 SER A N 1
ATOM 694 C CA . SER A 1 92 ? -0.042 5.766 -8.289 1 98.94 92 SER A CA 1
ATOM 695 C C . SER A 1 92 ? 1.424 5.551 -7.926 1 98.94 92 SER A C 1
ATOM 697 O O . SER A 1 92 ? 2.168 6.512 -7.734 1 98.94 92 SER A O 1
ATOM 699 N N . ILE A 1 93 ? 1.817 4.309 -7.871 1 98.94 93 ILE A N 1
ATOM 700 C CA . ILE A 1 93 ? 3.135 3.963 -7.348 1 98.94 93 ILE A CA 1
ATOM 701 C C . ILE A 1 93 ? 3.977 3.324 -8.453 1 98.94 93 ILE A C 1
ATOM 703 O O . ILE A 1 93 ? 3.492 2.471 -9.195 1 98.94 93 ILE A O 1
ATOM 707 N N . SER A 1 94 ? 5.145 3.779 -8.57 1 98.88 94 SER A N 1
ATOM 708 C CA . SER A 1 94 ? 6.164 3.152 -9.406 1 98.88 94 SER A CA 1
ATOM 709 C C . SER A 1 94 ? 7.277 2.547 -8.562 1 98.88 94 SER A C 1
ATOM 711 O O . SER A 1 94 ? 7.945 3.254 -7.805 1 98.88 94 SER A O 1
ATOM 713 N N . PHE A 1 95 ? 7.398 1.258 -8.703 1 98.12 95 PHE A N 1
ATOM 714 C CA . PHE A 1 95 ? 8.508 0.563 -8.062 1 98.12 95 PHE A CA 1
ATOM 715 C C . PHE A 1 95 ? 9.711 0.484 -9 1 98.12 95 PHE A C 1
ATOM 717 O O . PHE A 1 95 ? 9.672 -0.227 -10.008 1 98.12 95 PHE A O 1
ATOM 724 N N . GLU A 1 96 ? 10.805 1.129 -8.625 1 97.44 96 GLU A N 1
ATOM 725 C CA . GLU A 1 96 ? 11.859 1.366 -9.602 1 97.44 96 GLU A CA 1
ATOM 726 C C . GLU A 1 96 ? 13.047 0.446 -9.359 1 97.44 96 GLU A C 1
ATOM 728 O O . GLU A 1 96 ? 13.656 -0.048 -10.312 1 97.44 96 GLU A O 1
ATOM 733 N N . ARG A 1 97 ? 13.383 0.284 -8.062 1 94.44 97 ARG A N 1
ATOM 734 C CA . ARG A 1 97 ? 14.492 -0.583 -7.664 1 94.44 97 ARG A CA 1
ATOM 735 C C . ARG A 1 97 ? 14.188 -1.29 -6.348 1 94.44 97 ARG A C 1
ATOM 737 O O . ARG A 1 97 ? 13.461 -0.757 -5.5 1 94.44 97 ARG A O 1
ATOM 744 N N . PRO A 1 98 ? 14.734 -2.504 -6.219 1 93.56 98 PRO A N 1
ATOM 745 C CA . PRO A 1 98 ? 14.57 -3.154 -4.918 1 93.56 98 PRO A CA 1
ATOM 746 C C . PRO A 1 98 ? 15.102 -2.309 -3.762 1 93.56 98 PRO A C 1
ATOM 748 O O . PRO A 1 98 ? 16.188 -1.744 -3.857 1 93.56 98 PRO A O 1
ATOM 751 N N . LEU A 1 99 ? 14.266 -2.104 -2.775 1 94.69 99 LEU A N 1
ATOM 752 C CA . LEU A 1 99 ? 14.688 -1.427 -1.555 1 94.69 99 LEU A CA 1
ATOM 753 C C . LEU A 1 99 ? 15.258 -2.424 -0.55 1 94.69 99 LEU A C 1
ATOM 755 O O . LEU A 1 99 ? 14.547 -3.309 -0.076 1 94.69 99 LEU A O 1
ATOM 759 N N . ARG A 1 100 ? 16.484 -2.248 -0.272 1 92.44 100 ARG A N 1
ATOM 760 C CA . ARG A 1 100 ? 17.188 -3.15 0.637 1 92.44 100 ARG A CA 1
ATOM 761 C C . ARG A 1 100 ? 17.703 -2.4 1.858 1 92.44 100 ARG A C 1
ATOM 763 O O . ARG A 1 100 ? 17.625 -1.173 1.923 1 92.44 100 ARG A O 1
ATOM 770 N N . GLY A 1 101 ? 18.125 -3.172 2.826 1 91.75 101 GLY A N 1
ATOM 771 C CA . GLY A 1 101 ? 18.656 -2.562 4.031 1 91.75 101 GLY A CA 1
ATOM 772 C C . GLY A 1 101 ? 17.672 -2.525 5.18 1 91.75 101 GLY A C 1
ATOM 773 O O . GLY A 1 101 ? 16.578 -3.09 5.078 1 91.75 101 GLY A O 1
ATOM 774 N N . ASP A 1 102 ? 18.062 -1.81 6.234 1 93.44 102 ASP A N 1
ATOM 775 C CA . ASP A 1 102 ? 17.312 -1.928 7.48 1 93.44 102 ASP A CA 1
ATOM 776 C C . ASP A 1 102 ? 16.547 -0.643 7.789 1 93.44 102 ASP A C 1
ATOM 778 O O . ASP A 1 102 ? 15.938 -0.516 8.852 1 93.44 102 ASP A O 1
ATOM 782 N N . PHE A 1 103 ? 16.641 0.277 6.855 1 95.81 103 PHE A N 1
ATOM 783 C CA . PHE A 1 103 ? 15.961 1.552 7.059 1 95.81 103 PHE A CA 1
ATOM 784 C C . PHE A 1 103 ? 15.43 2.098 5.738 1 95.81 103 PHE A C 1
ATOM 786 O O . PHE A 1 103 ? 16.047 1.898 4.688 1 95.81 103 PHE A O 1
ATOM 793 N N . LEU A 1 104 ? 14.242 2.73 5.785 1 96.75 104 LEU A N 1
ATOM 794 C CA . LEU A 1 104 ? 13.727 3.432 4.613 1 96.75 104 LEU A CA 1
ATOM 795 C C . LEU A 1 104 ? 13.102 4.766 5.012 1 96.75 104 LEU A C 1
ATOM 797 O O . LEU A 1 104 ? 12.766 4.977 6.18 1 96.75 104 LEU A O 1
ATOM 801 N N . ARG A 1 105 ? 13.078 5.684 4.059 1 98.62 105 ARG A N 1
ATOM 802 C CA . ARG A 1 105 ? 12.523 7.02 4.238 1 98.62 105 ARG A CA 1
ATOM 803 C C . ARG A 1 105 ? 11.648 7.41 3.053 1 98.62 105 ARG A C 1
ATOM 805 O O . ARG A 1 105 ? 12.07 7.309 1.899 1 98.62 105 ARG A O 1
ATOM 812 N N . ALA A 1 106 ? 10.469 7.809 3.354 1 98.81 106 ALA A N 1
ATOM 813 C CA . ALA A 1 106 ? 9.562 8.359 2.35 1 98.81 106 ALA A CA 1
ATOM 814 C C . ALA A 1 106 ? 9.32 9.844 2.58 1 98.81 106 ALA A C 1
ATOM 816 O O . ALA A 1 106 ? 9.133 10.281 3.719 1 98.81 106 ALA A O 1
ATOM 817 N N . GLU A 1 107 ? 9.344 10.60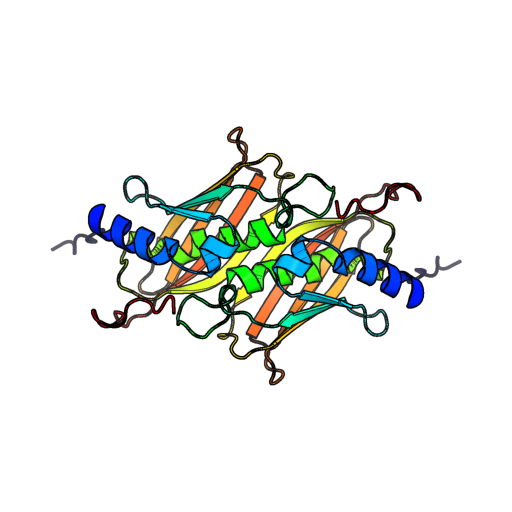9 1.511 1 98.88 107 GLU A N 1
ATOM 818 C CA . GLU A 1 107 ? 9.094 12.047 1.572 1 98.88 107 GLU A CA 1
ATOM 819 C C . GLU A 1 107 ? 8.023 12.469 0.569 1 98.88 107 GLU A C 1
ATOM 821 O O . GLU A 1 107 ? 8.039 12.023 -0.581 1 98.88 107 GLU A O 1
ATOM 826 N N . ALA A 1 108 ? 7.102 13.289 1.049 1 98.81 108 ALA A N 1
ATOM 827 C CA . ALA A 1 108 ? 6.039 13.758 0.167 1 98.81 108 ALA A CA 1
ATOM 828 C C . ALA A 1 108 ? 5.898 15.273 0.24 1 98.81 108 ALA A C 1
ATOM 830 O O . ALA A 1 108 ? 6.133 15.875 1.29 1 98.81 108 ALA A O 1
ATOM 831 N N . THR A 1 109 ? 5.562 15.859 -0.855 1 98.62 109 THR A N 1
ATOM 832 C CA . THR A 1 109 ? 5.242 17.281 -0.958 1 98.62 109 THR A CA 1
ATOM 833 C C . THR A 1 109 ? 3.924 17.484 -1.698 1 98.62 109 THR A C 1
ATOM 835 O O . THR A 1 109 ? 3.439 16.578 -2.379 1 98.62 109 THR A O 1
ATOM 838 N N . ILE A 1 110 ? 3.396 18.703 -1.511 1 98.25 110 ILE A N 1
ATOM 839 C CA . ILE A 1 110 ? 2.189 19.094 -2.236 1 98.25 110 ILE A CA 1
ATOM 840 C C . ILE A 1 110 ? 2.566 19.656 -3.605 1 98.25 110 ILE A C 1
ATOM 842 O O . ILE A 1 110 ? 3.391 20.562 -3.703 1 98.25 110 ILE A O 1
ATOM 846 N N . ASP A 1 111 ? 2.002 19.094 -4.633 1 98.38 111 ASP A N 1
ATOM 847 C CA . ASP A 1 111 ? 2.18 19.625 -5.973 1 98.38 111 ASP A CA 1
ATOM 848 C C . ASP A 1 111 ? 1.203 20.766 -6.238 1 98.38 111 ASP A C 1
ATOM 850 O O . ASP A 1 111 ? 1.598 21.828 -6.734 1 98.38 111 ASP A O 1
ATOM 854 N N . THR A 1 112 ? -0.059 20.453 -5.934 1 96.75 112 THR A N 1
ATOM 855 C CA . THR A 1 112 ? -1.146 21.406 -6.109 1 96.75 112 THR A CA 1
ATOM 856 C C . THR A 1 112 ? -2.205 21.219 -5.027 1 96.75 112 THR A C 1
ATOM 858 O O . THR A 1 112 ? -2.51 20.094 -4.629 1 96.75 112 THR A O 1
ATOM 861 N N . MET A 1 113 ? -2.684 22.328 -4.594 1 91.62 113 MET A N 1
ATOM 862 C CA . MET A 1 113 ? -3.732 22.297 -3.578 1 91.62 113 MET A CA 1
ATOM 863 C C . MET A 1 113 ? -4.961 23.078 -4.039 1 91.62 113 MET A C 1
ATOM 865 O O . MET A 1 113 ? -4.855 24.25 -4.398 1 91.62 113 MET A O 1
ATOM 869 N N . GLY A 1 114 ? -6.027 22.391 -4.102 1 90.44 114 GLY A N 1
ATOM 870 C CA . GLY A 1 114 ? -7.312 23.062 -4.262 1 90.44 114 GLY A CA 1
ATOM 871 C C . GLY A 1 114 ? -8.023 23.297 -2.945 1 90.44 114 GLY A C 1
ATOM 872 O O . GLY A 1 114 ? -7.395 23.328 -1.886 1 90.44 114 GLY A O 1
ATOM 873 N N . SER A 1 115 ? -9.312 23.594 -3.012 1 88.12 115 SER A N 1
ATOM 874 C CA . SER A 1 115 ? -10.078 23.844 -1.799 1 88.12 115 SER A CA 1
ATOM 875 C C . SER A 1 115 ? -10.258 22.578 -0.979 1 88.12 115 SER A C 1
ATOM 877 O O . SER A 1 115 ? -10.117 22.594 0.245 1 88.12 115 SER A O 1
ATOM 879 N N . THR A 1 116 ? -10.492 21.484 -1.737 1 92.81 116 THR A N 1
ATOM 880 C CA . THR A 1 116 ? -10.742 20.25 -0.999 1 92.81 116 THR A CA 1
ATOM 881 C C . THR A 1 116 ? -9.922 19.094 -1.582 1 92.81 116 THR A C 1
ATOM 883 O O . THR A 1 116 ? -10.125 17.938 -1.219 1 92.81 116 THR A O 1
ATOM 886 N N . THR A 1 117 ? -9.102 19.422 -2.539 1 96.62 117 THR A N 1
ATOM 887 C CA . THR A 1 117 ? -8.328 18.359 -3.186 1 96.62 117 THR A CA 1
ATOM 888 C C . THR A 1 117 ? -6.84 18.703 -3.178 1 96.62 117 THR A C 1
ATOM 890 O O . THR A 1 117 ? -6.445 19.797 -3.582 1 96.62 117 THR A O 1
ATOM 893 N N . VAL A 1 118 ? -6.055 17.781 -2.76 1 97.38 118 VAL A N 1
ATOM 894 C CA . VAL A 1 118 ? -4.609 17.953 -2.732 1 97.38 118 VAL A CA 1
ATOM 895 C C . VAL A 1 118 ? -3.947 16.938 -3.66 1 97.38 118 VAL A C 1
ATOM 897 O O . VAL A 1 118 ? -4.207 15.734 -3.561 1 97.38 118 VAL A O 1
ATOM 900 N N . PHE A 1 119 ? -3.16 17.422 -4.594 1 98.69 119 PHE A N 1
ATOM 901 C CA . PHE A 1 119 ? -2.275 16.578 -5.379 1 98.69 119 PHE A CA 1
ATOM 902 C C . PHE A 1 119 ? -0.869 16.562 -4.793 1 98.69 119 PHE A C 1
ATOM 904 O O . PHE A 1 119 ? -0.303 17.625 -4.512 1 98.69 119 PHE A O 1
ATOM 911 N N . ALA A 1 120 ? -0.341 15.391 -4.566 1 98.81 120 ALA A N 1
ATOM 912 C CA . ALA A 1 120 ? 0.952 15.281 -3.898 1 98.81 120 ALA A CA 1
ATOM 913 C C . ALA A 1 120 ? 1.844 14.258 -4.598 1 98.81 120 ALA A C 1
ATOM 915 O O . ALA A 1 120 ? 1.353 13.391 -5.32 1 98.81 120 ALA A O 1
ATOM 916 N N . SER A 1 121 ? 3.127 14.414 -4.418 1 98.94 121 SER A N 1
ATOM 917 C CA . SER A 1 121 ? 4.137 13.477 -4.906 1 98.94 121 SER A CA 1
ATOM 918 C C . SER A 1 121 ? 5.066 13.031 -3.783 1 98.94 121 SER A C 1
ATOM 920 O O . SER A 1 121 ? 5.289 13.773 -2.822 1 98.94 121 SER A O 1
ATOM 922 N N . ALA A 1 122 ? 5.57 11.789 -3.92 1 98.94 122 ALA A N 1
ATOM 923 C CA . ALA A 1 122 ? 6.457 11.25 -2.891 1 98.94 122 ALA A CA 1
ATOM 924 C C . ALA A 1 122 ? 7.559 10.398 -3.51 1 98.94 122 ALA A C 1
ATOM 926 O O . ALA A 1 122 ? 7.406 9.883 -4.621 1 98.94 122 ALA A O 1
ATOM 927 N N . ARG A 1 123 ? 8.617 10.328 -2.811 1 98.94 123 ARG A N 1
ATOM 928 C CA . ARG A 1 123 ? 9.742 9.445 -3.113 1 98.94 123 ARG A CA 1
ATOM 929 C C . ARG A 1 123 ? 10.133 8.617 -1.893 1 98.94 123 ARG A C 1
ATOM 931 O O . ARG A 1 123 ? 9.992 9.07 -0.756 1 98.94 123 ARG A O 1
ATOM 938 N N . MET A 1 124 ? 10.578 7.438 -2.174 1 98.81 124 MET A N 1
ATOM 939 C CA . MET A 1 124 ? 11.094 6.582 -1.108 1 98.81 124 MET A CA 1
ATOM 940 C C . MET A 1 124 ? 12.562 6.266 -1.329 1 98.81 124 MET A C 1
ATOM 942 O O . MET A 1 124 ? 12.961 5.871 -2.426 1 98.81 124 MET A O 1
ATOM 946 N N . TYR A 1 125 ? 13.297 6.43 -0.245 1 98.56 125 TYR A N 1
ATOM 947 C CA . TYR A 1 125 ? 14.75 6.273 -0.264 1 98.56 125 TYR A CA 1
ATOM 948 C C . TYR A 1 125 ? 15.188 5.098 0.602 1 98.56 125 TYR A C 1
ATOM 950 O O . TYR A 1 125 ? 14.602 4.848 1.658 1 98.56 125 TYR A O 1
ATOM 958 N N . ASP A 1 126 ? 16.281 4.41 0.12 1 96.56 126 ASP A N 1
ATOM 959 C CA . ASP A 1 126 ? 16.953 3.475 1.018 1 96.56 126 ASP A CA 1
ATOM 960 C C . ASP A 1 126 ? 17.969 4.195 1.906 1 96.56 126 ASP A C 1
ATOM 962 O O . ASP A 1 126 ? 18.047 5.426 1.894 1 96.56 126 ASP A O 1
ATOM 966 N N . ALA A 1 127 ? 18.672 3.434 2.719 1 94.19 127 ALA A N 1
ATOM 967 C CA . ALA A 1 127 ? 19.594 3.988 3.713 1 94.19 127 ALA A CA 1
ATOM 968 C C . ALA A 1 127 ? 20.734 4.758 3.043 1 94.19 127 ALA A C 1
ATOM 970 O O . ALA A 1 127 ? 21.375 5.598 3.674 1 94.19 127 ALA A O 1
ATOM 971 N N . GLN A 1 128 ? 20.984 4.504 1.797 1 95.25 128 GLN A N 1
ATOM 972 C CA . GLN A 1 128 ? 22.078 5.156 1.075 1 95.25 128 GLN A CA 1
ATOM 973 C C . GLN A 1 128 ? 21.578 6.398 0.34 1 95.25 128 GLN A C 1
ATOM 975 O O . GLN A 1 128 ? 22.359 7.07 -0.34 1 95.25 128 GLN A O 1
ATOM 980 N N . GLY A 1 129 ? 20.359 6.695 0.426 1 96.62 129 GLY A N 1
ATOM 981 C CA . GLY A 1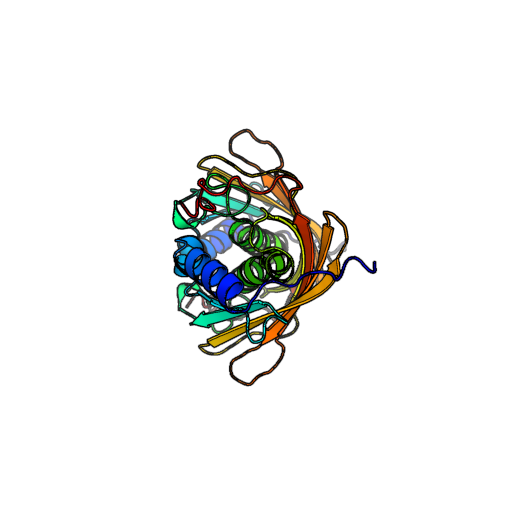 129 ? 19.812 7.891 -0.193 1 96.62 129 GLY A CA 1
ATOM 982 C C . GLY A 1 129 ? 19.391 7.68 -1.638 1 96.62 129 GLY A C 1
ATOM 983 O O . GLY A 1 129 ? 19.156 8.648 -2.367 1 96.62 129 GLY A O 1
ATOM 984 N N . VAL A 1 130 ? 19.328 6.438 -2.043 1 97.06 130 VAL A N 1
ATOM 985 C CA . VAL A 1 130 ? 18.922 6.113 -3.404 1 97.06 130 VAL A CA 1
ATOM 986 C C . VAL A 1 130 ? 17.406 6.008 -3.473 1 97.06 130 VAL A C 1
ATOM 988 O O . VAL A 1 130 ? 16.781 5.359 -2.627 1 97.06 130 VAL A O 1
ATOM 991 N N . VAL A 1 131 ? 16.797 6.66 -4.543 1 98.56 131 VAL A N 1
ATOM 992 C CA . VAL A 1 131 ? 15.359 6.551 -4.742 1 98.56 131 VAL A CA 1
ATOM 993 C C . VAL A 1 131 ? 15.016 5.156 -5.258 1 98.56 131 VAL A C 1
ATOM 995 O O . VAL A 1 131 ? 15.547 4.711 -6.277 1 98.56 131 VAL A O 1
ATOM 998 N N . CYS A 1 132 ? 14.117 4.473 -4.555 1 98.19 132 CYS A N 1
ATOM 999 C CA . CYS A 1 132 ? 13.742 3.109 -4.918 1 98.19 132 CYS A CA 1
ATOM 1000 C C . CYS A 1 132 ? 12.328 3.064 -5.484 1 98.19 132 CYS A C 1
ATOM 1002 O O . CYS A 1 132 ? 11.969 2.113 -6.18 1 98.19 132 CYS A O 1
ATOM 1004 N N . ALA A 1 133 ? 11.5 4.008 -5.168 1 98.75 133 ALA A N 1
ATOM 1005 C CA . ALA A 1 133 ? 10.109 4.062 -5.617 1 98.75 133 ALA A CA 1
ATOM 1006 C C . ALA A 1 133 ? 9.586 5.496 -5.605 1 98.75 133 ALA A C 1
ATOM 1008 O O . ALA A 1 133 ? 10.117 6.352 -4.895 1 98.75 133 ALA A O 1
ATOM 1009 N N . ARG A 1 134 ? 8.555 5.723 -6.398 1 98.94 134 ARG A N 1
ATOM 1010 C CA . ARG A 1 134 ? 7.875 7.012 -6.473 1 98.94 134 ARG A CA 1
ATOM 1011 C C . ARG A 1 134 ? 6.363 6.84 -6.414 1 98.94 134 ARG A C 1
ATOM 1013 O O . ARG A 1 134 ? 5.84 5.773 -6.746 1 98.94 134 ARG A O 1
ATOM 1020 N N . CYS A 1 135 ? 5.738 7.898 -6.012 1 98.94 135 CYS A N 1
ATOM 1021 C CA . CYS A 1 135 ? 4.285 7.848 -5.879 1 98.94 135 CYS A CA 1
ATOM 1022 C C . CYS A 1 135 ? 3.662 9.211 -6.16 1 98.94 135 CYS A C 1
ATOM 1024 O O . CYS A 1 135 ? 4.219 10.242 -5.785 1 98.94 135 CYS A O 1
ATOM 1026 N N . GLN A 1 136 ? 2.6 9.188 -6.863 1 98.88 136 GLN A N 1
ATOM 1027 C CA . GLN A 1 136 ? 1.679 10.32 -6.953 1 98.88 136 GLN A CA 1
ATOM 1028 C C . GLN A 1 136 ? 0.336 9.984 -6.309 1 98.88 136 GLN A C 1
ATOM 1030 O O . GLN A 1 136 ? -0.155 8.859 -6.43 1 98.88 136 GLN A O 1
ATOM 1035 N N . GLY A 1 137 ? -0.221 10.953 -5.66 1 98.81 137 GLY A N 1
ATOM 1036 C CA . GLY A 1 137 ? -1.49 10.688 -5.004 1 98.81 137 GLY A CA 1
ATOM 1037 C C . GLY A 1 137 ? -2.41 11.891 -4.961 1 98.81 137 GLY A C 1
ATOM 1038 O O . GLY A 1 137 ? -1.974 13.016 -5.195 1 98.81 137 GLY A O 1
ATOM 1039 N N . VAL A 1 138 ? -3.668 11.586 -4.742 1 98.69 138 VAL A N 1
ATOM 1040 C CA . VAL A 1 138 ? -4.715 12.586 -4.551 1 98.69 138 VAL A CA 1
ATOM 1041 C C . VAL A 1 138 ? -5.391 12.367 -3.199 1 98.69 138 VAL A C 1
ATOM 1043 O O . VAL A 1 138 ? -5.742 11.242 -2.846 1 98.69 138 VAL A O 1
ATOM 1046 N N . VAL A 1 139 ? -5.543 13.43 -2.521 1 97.12 139 VAL A N 1
ATOM 1047 C CA . VAL A 1 139 ? -6.156 13.375 -1.199 1 97.12 139 VAL A CA 1
ATOM 1048 C C . VAL A 1 139 ? -7.348 14.328 -1.144 1 97.12 139 VAL A C 1
ATOM 1050 O O . VAL A 1 139 ? -7.242 15.492 -1.544 1 97.12 139 VAL A O 1
ATOM 1053 N N . GLN A 1 140 ? -8.469 13.805 -0.666 1 95.38 140 GLN A N 1
ATOM 1054 C CA . GLN A 1 140 ? -9.648 14.633 -0.441 1 95.38 140 GLN A CA 1
ATOM 1055 C C . GLN A 1 140 ? -9.695 15.141 1 1 95.38 140 GLN A C 1
ATOM 1057 O O . GLN A 1 140 ? -9.562 14.352 1.94 1 95.38 140 GLN A O 1
ATOM 1062 N N . VAL A 1 141 ? -9.898 16.406 1.135 1 92.25 141 VAL A N 1
ATOM 1063 C CA . VAL A 1 141 ? -9.922 17.047 2.445 1 92.25 141 VAL A CA 1
ATOM 1064 C C . VAL A 1 141 ? -11.352 17.469 2.789 1 92.25 141 VAL A C 1
ATOM 1066 O O . VAL A 1 141 ? -12.055 18.031 1.95 1 92.25 141 VAL A O 1
ATOM 1069 N N . SER A 1 142 ? -11.734 17.109 3.973 1 86.19 142 SER A N 1
ATOM 1070 C CA . SER A 1 142 ? -13.07 17.484 4.434 1 86.19 142 SER A CA 1
ATOM 1071 C C . SER A 1 142 ? -13.188 19 4.602 1 86.19 142 SER A C 1
ATOM 1073 O O . SER A 1 142 ? -12.227 19.672 4.996 1 86.19 142 SER A O 1
ATOM 1075 N N . ARG A 1 143 ? -14.359 19.453 4.238 1 76.31 143 ARG A N 1
ATOM 1076 C CA . ARG A 1 143 ? -14.625 20.875 4.461 1 76.31 143 ARG A CA 1
ATOM 1077 C C . ARG A 1 143 ? -14.844 21.172 5.941 1 76.31 143 ARG A C 1
ATOM 1079 O O . ARG A 1 143 ? -14.672 22.297 6.387 1 76.31 143 ARG A O 1
ATOM 1086 N N . MET A 1 144 ? -15.359 20.109 6.578 1 66.56 144 MET A N 1
ATOM 1087 C CA . MET A 1 144 ? -15.648 20.281 8 1 66.56 144 MET A CA 1
ATOM 1088 C C . MET A 1 144 ? -14.398 20.078 8.844 1 66.56 144 MET A C 1
ATOM 1090 O O . MET A 1 144 ? -13.586 19.203 8.555 1 66.56 144 MET A O 1
ATOM 1094 N N . LYS A 1 145 ? -14.164 21.188 9.578 1 59.44 145 LYS A N 1
ATOM 1095 C CA . LYS A 1 145 ? -13.055 21.062 10.523 1 59.44 145 LYS A CA 1
ATOM 1096 C C . LYS A 1 145 ? -13.359 20 11.586 1 59.44 145 LYS A C 1
ATOM 1098 O O . LYS A 1 145 ? -14.523 19.797 11.938 1 59.44 145 LYS A O 1
ATOM 1103 N N . TRP A 1 146 ? -12.609 18.938 11.648 1 50.72 146 TRP A N 1
ATOM 1104 C CA . TRP A 1 146 ? -12.836 18.016 12.758 1 50.72 146 TRP A CA 1
ATOM 1105 C C . TRP A 1 146 ? -13.016 18.781 14.07 1 50.72 146 TRP A C 1
ATOM 1107 O O . TRP A 1 146 ? -12.312 19.766 14.328 1 50.72 146 TRP A O 1
ATOM 1117 N N . ALA A 1 147 ? -14.219 18.969 14.602 1 43.12 147 ALA A N 1
ATOM 1118 C CA . ALA A 1 147 ? -14.477 19.641 15.875 1 43.12 147 ALA A CA 1
ATOM 1119 C C . ALA A 1 147 ? -13.328 19.391 16.859 1 43.12 147 ALA A C 1
ATOM 1121 O O . ALA A 1 147 ? -12.695 18.344 16.828 1 43.12 147 ALA A O 1
ATOM 1122 N N . SER A 1 148 ? -12.594 20.5 17.422 1 40.78 148 SER A N 1
ATOM 1123 C CA . SER A 1 148 ? -11.516 20.531 18.406 1 40.78 148 SER A CA 1
ATOM 1124 C C . SER A 1 148 ? -11.5 19.25 19.234 1 40.78 148 SER A C 1
ATOM 1126 O O . SER A 1 148 ? -10.438 18.812 19.672 1 40.78 148 SER A O 1
ATOM 1128 N N . GLY A 1 149 ? -12.516 18.781 19.938 1 36.88 149 GLY A N 1
ATOM 1129 C CA . GLY A 1 149 ? -12.508 17.75 20.969 1 36.88 149 GLY A CA 1
ATOM 1130 C C . GLY A 1 149 ? -12.312 16.344 20.406 1 36.88 149 GLY A C 1
ATOM 1131 O O . GLY A 1 149 ? -12.219 15.375 21.156 1 36.88 149 GLY A O 1
ATOM 1132 N N . GLU A 1 150 ? -12.812 15.984 19.203 1 38.41 150 GLU A N 1
ATOM 1133 C CA . GLU A 1 150 ? -12.727 14.586 18.812 1 38.41 150 GLU A CA 1
ATOM 1134 C C . GLU A 1 150 ? -11.375 14.273 18.172 1 38.41 150 GLU A C 1
ATOM 1136 O O . GLU A 1 150 ? -10.969 14.945 17.219 1 38.41 150 GLU A O 1
ATOM 1141 N N . SER A 1 151 ? -10.359 14.148 18.922 1 35.06 151 SER A N 1
ATOM 1142 C CA . SER A 1 151 ? -9.047 13.695 18.484 1 35.06 151 SER A CA 1
ATOM 1143 C C . SER A 1 151 ? -9.156 12.82 17.234 1 35.06 151 SER A C 1
ATOM 1145 O O . SER A 1 151 ? -10.133 12.078 17.078 1 35.06 151 SER A O 1
ATOM 1147 N N . PRO A 1 152 ? -8.547 13.227 16.172 1 36.47 152 PRO A N 1
ATOM 1148 C CA . PRO A 1 152 ? -8.562 12.18 15.156 1 36.47 152 PRO A CA 1
ATOM 1149 C C . PRO A 1 152 ? -8.555 10.773 15.758 1 36.47 152 PRO A C 1
ATOM 1151 O O . PRO A 1 152 ? -7.703 10.461 16.594 1 36.47 152 PRO A O 1
ATOM 1154 N N . ALA A 1 153 ? -9.68 10.273 16.125 1 30.98 153 ALA A N 1
ATOM 1155 C CA . ALA A 1 153 ? -9.805 9.016 16.859 1 30.98 153 ALA A CA 1
ATOM 1156 C C . ALA A 1 153 ? -8.836 7.965 16.312 1 30.98 153 ALA A C 1
ATOM 1158 O O . ALA A 1 153 ? -9.008 7.477 15.195 1 30.98 153 ALA A O 1
ATOM 1159 N N . VAL A 1 154 ? -7.582 8.141 16.328 1 27.61 154 VAL A N 1
ATOM 1160 C CA . VAL A 1 154 ? -6.691 6.988 16.406 1 27.61 154 VAL A CA 1
ATOM 1161 C C . VAL A 1 154 ? -7.215 6.004 17.453 1 27.61 154 VAL A C 1
ATOM 1163 O O . VAL A 1 154 ? -7.195 6.293 18.656 1 27.61 154 VAL A O 1
ATOM 1166 N N . ASN A 1 155 ? -8.523 5.773 17.516 1 24.03 155 ASN A N 1
ATOM 1167 C CA . ASN A 1 155 ? -8.875 4.754 18.5 1 24.03 155 ASN A CA 1
ATOM 1168 C C . ASN A 1 155 ? -8.156 3.436 18.219 1 24.03 155 ASN A C 1
ATOM 1170 O O . ASN A 1 155 ? -7.992 3.045 17.062 1 24.03 155 ASN A O 1
ATOM 1174 N N . MET B 1 1 ? 1.303 -26.406 -34.5 1 33.25 1 MET B N 1
ATOM 1175 C CA . MET B 1 1 ? 0.912 -26.922 -33.219 1 33.25 1 MET B CA 1
ATOM 1176 C C . MET B 1 1 ? 0.675 -25.797 -32.219 1 33.25 1 MET B C 1
ATOM 1178 O O . MET B 1 1 ? 1.527 -24.922 -32.031 1 33.25 1 MET B O 1
ATOM 1182 N N . SER B 1 2 ? -0.467 -25.172 -32.094 1 42.19 2 SER B N 1
ATOM 1183 C CA . SER B 1 2 ? -0.898 -24.016 -31.297 1 42.19 2 SER B CA 1
ATOM 1184 C C . SER B 1 2 ? -0.331 -24.094 -29.891 1 42.19 2 SER B C 1
ATOM 1186 O O . SER B 1 2 ? -0.517 -25.094 -29.188 1 42.19 2 SER B O 1
ATOM 1188 N N . ASP B 1 3 ? 0.825 -23.781 -29.656 1 43.06 3 ASP B N 1
ATOM 1189 C CA . ASP B 1 3 ? 1.523 -23.922 -28.375 1 43.06 3 ASP B CA 1
ATOM 1190 C C . ASP B 1 3 ? 0.561 -23.75 -27.203 1 43.06 3 ASP B C 1
ATOM 1192 O O . ASP B 1 3 ? 0.014 -22.656 -27 1 43.06 3 ASP B O 1
ATOM 1196 N N . ALA B 1 4 ? -0.335 -24.547 -26.969 1 47.34 4 ALA B N 1
ATOM 1197 C CA . ALA B 1 4 ? -1.403 -24.641 -25.984 1 47.34 4 ALA B CA 1
ATOM 1198 C C . ALA B 1 4 ? -0.971 -24.031 -24.656 1 47.34 4 ALA B C 1
ATOM 1200 O O . ALA B 1 4 ? 0.044 -24.422 -24.078 1 47.34 4 ALA B O 1
ATOM 1201 N N . GLU B 1 5 ? -1.094 -22.703 -24.438 1 60.41 5 GLU B N 1
ATOM 1202 C CA . GLU B 1 5 ? -0.755 -22.016 -23.188 1 60.41 5 GLU B CA 1
ATOM 1203 C C . GLU B 1 5 ? -1.072 -22.875 -21.984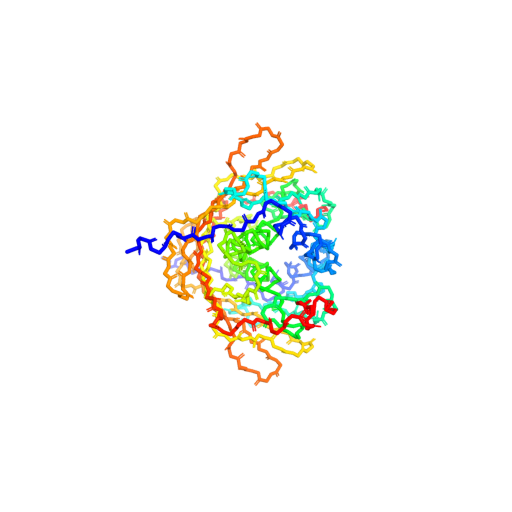 1 60.41 5 GLU B C 1
ATOM 1205 O O . GLU B 1 5 ? -2.213 -23.312 -21.797 1 60.41 5 GLU B O 1
ATOM 1210 N N . THR B 1 6 ? -0.154 -23.781 -21.562 1 77.06 6 THR B N 1
ATOM 1211 C CA . THR B 1 6 ? -0.37 -24.672 -20.422 1 77.06 6 THR B CA 1
ATOM 1212 C C . THR B 1 6 ? -0.543 -23.875 -19.141 1 77.06 6 THR B C 1
ATOM 1214 O O . THR B 1 6 ? 0.267 -22.984 -18.828 1 77.06 6 THR B O 1
ATOM 1217 N N . TYR B 1 7 ? -1.815 -23.797 -18.656 1 88.38 7 TYR B N 1
ATOM 1218 C CA . TYR B 1 7 ? -2.139 -23.234 -17.344 1 88.38 7 TYR B CA 1
ATOM 1219 C C . TYR B 1 7 ? -1.772 -24.188 -16.219 1 88.38 7 TYR B C 1
ATOM 1221 O O . TYR B 1 7 ? -1.85 -25.406 -16.391 1 88.38 7 TYR B O 1
ATOM 1229 N N . PRO B 1 8 ? -1.243 -23.625 -15.133 1 94.44 8 PRO B N 1
ATOM 1230 C CA . PRO B 1 8 ? -0.957 -24.484 -13.977 1 94.44 8 PRO B CA 1
ATOM 1231 C C . PRO B 1 8 ? -2.191 -25.234 -13.477 1 94.44 8 PRO B C 1
ATOM 1233 O O . PRO B 1 8 ? -3.314 -24.75 -13.625 1 94.44 8 PRO B O 1
ATOM 1236 N N . SER B 1 9 ? -1.883 -26.422 -12.891 1 95.44 9 SER B N 1
ATOM 1237 C CA . SER B 1 9 ? -2.965 -27.141 -12.234 1 95.44 9 SER B CA 1
ATOM 1238 C C . SER B 1 9 ? -3.375 -26.453 -10.93 1 95.44 9 SER B C 1
ATOM 1240 O O . SER B 1 9 ? -2.621 -25.641 -10.391 1 95.44 9 SER B O 1
ATOM 1242 N N . GLN B 1 10 ? -4.586 -26.797 -10.477 1 96.81 10 GLN B N 1
ATOM 1243 C CA . GLN B 1 10 ? -5.031 -26.297 -9.188 1 96.81 10 GLN B CA 1
ATOM 1244 C C . GLN B 1 10 ? -4.059 -26.688 -8.078 1 96.81 10 GLN B C 1
ATOM 1246 O O . GLN B 1 10 ? -3.807 -25.891 -7.16 1 96.81 10 GLN B O 1
ATOM 1251 N N . GLU B 1 11 ? -3.539 -27.891 -8.172 1 96.19 11 GLU B N 1
ATOM 1252 C CA . GLU B 1 11 ? -2.58 -28.359 -7.176 1 96.19 11 GLU B CA 1
ATOM 1253 C C . GLU B 1 11 ? -1.325 -27.484 -7.168 1 96.19 11 GLU B C 1
ATOM 1255 O O . GLU B 1 11 ? -0.792 -27.172 -6.102 1 96.19 11 GLU B O 1
ATOM 1260 N N . GLN B 1 12 ? -0.839 -27.172 -8.312 1 95.5 12 GLN B N 1
ATOM 1261 C CA . GLN B 1 12 ? 0.328 -26.297 -8.422 1 95.5 12 GLN B CA 1
ATOM 1262 C C . GLN B 1 12 ? 0.05 -24.922 -7.816 1 95.5 12 GLN B C 1
ATOM 1264 O O . GLN B 1 12 ? 0.891 -24.375 -7.102 1 95.5 12 GLN B O 1
ATOM 1269 N N . LEU B 1 13 ? -1.094 -24.391 -8.055 1 96.88 13 LEU B N 1
ATOM 1270 C CA . LEU B 1 13 ? -1.48 -23.078 -7.523 1 96.88 13 LEU B CA 1
ATOM 1271 C C . LEU B 1 13 ? -1.676 -23.141 -6.012 1 96.88 13 LEU B C 1
ATOM 1273 O O . LEU B 1 13 ? -1.312 -22.219 -5.297 1 96.88 13 LEU B O 1
ATOM 1277 N N . ASP B 1 14 ? -2.229 -24.25 -5.539 1 96.56 14 ASP B N 1
ATOM 1278 C CA . ASP B 1 14 ? -2.395 -24.422 -4.102 1 96.56 14 ASP B CA 1
ATOM 1279 C C . ASP B 1 14 ? -1.044 -24.469 -3.393 1 96.56 14 ASP B C 1
ATOM 1281 O O . ASP B 1 14 ? -0.9 -23.953 -2.285 1 96.56 14 ASP B O 1
ATOM 1285 N N . ARG B 1 15 ? -0.104 -25.078 -3.998 1 94.81 15 ARG B N 1
ATOM 1286 C CA . ARG B 1 15 ? 1.24 -25.125 -3.432 1 94.81 15 ARG B CA 1
ATOM 1287 C C . ARG B 1 15 ? 1.861 -23.734 -3.371 1 94.81 15 ARG B C 1
ATOM 1289 O O . ARG B 1 15 ? 2.49 -23.375 -2.375 1 94.81 15 ARG B O 1
ATOM 1296 N N . TYR B 1 16 ? 1.678 -23.031 -4.426 1 93.19 16 TYR B N 1
ATOM 1297 C CA . TYR B 1 16 ? 2.137 -21.641 -4.441 1 93.19 16 TYR B CA 1
ATOM 1298 C C . TYR B 1 16 ? 1.502 -20.844 -3.307 1 93.19 16 TYR B C 1
ATOM 1300 O O . TYR B 1 16 ? 2.201 -20.172 -2.551 1 93.19 16 TYR B O 1
ATOM 1308 N N . ALA B 1 17 ? 0.204 -20.922 -3.154 1 95.75 17 ALA B N 1
ATOM 1309 C CA . ALA B 1 17 ? -0.538 -20.203 -2.115 1 95.75 17 ALA B CA 1
ATOM 1310 C C . ALA B 1 17 ? -0.053 -20.609 -0.724 1 95.75 17 ALA B C 1
ATOM 1312 O O . ALA B 1 17 ? 0.087 -19.766 0.16 1 95.75 17 ALA B O 1
ATOM 1313 N N . GLU B 1 18 ? 0.188 -21.859 -0.528 1 94.25 18 GLU B N 1
ATOM 1314 C CA . GLU B 1 18 ? 0.648 -22.344 0.765 1 94.25 18 GLU B CA 1
ATOM 1315 C C . GLU B 1 18 ? 1.995 -21.734 1.143 1 94.25 18 GLU B C 1
ATOM 1317 O O . GLU B 1 18 ? 2.209 -21.359 2.295 1 94.25 18 GLU B O 1
ATOM 1322 N N . GLN B 1 19 ? 2.814 -21.688 0.23 1 89.94 19 GLN B N 1
ATOM 1323 C CA . GLN B 1 19 ? 4.125 -21.094 0.473 1 89.94 19 GLN B CA 1
ATOM 1324 C C . GLN B 1 19 ? 3.998 -19.609 0.826 1 89.94 19 GLN B C 1
ATOM 1326 O O . GLN B 1 19 ? 4.605 -19.156 1.79 1 89.94 19 GLN B O 1
ATOM 1331 N N . PHE B 1 20 ? 3.197 -18.875 0.093 1 90.38 20 PHE B N 1
ATOM 1332 C CA . PHE B 1 20 ? 3 -17.453 0.339 1 90.38 20 PHE B CA 1
ATOM 1333 C C . PHE B 1 20 ? 2.33 -17.219 1.688 1 90.38 20 PHE B C 1
ATOM 1335 O O . PHE B 1 20 ? 2.68 -16.297 2.41 1 90.38 20 PHE B O 1
ATOM 1342 N N . ASN B 1 21 ? 1.433 -18.078 2.037 1 94.56 21 ASN B N 1
ATOM 1343 C CA . ASN B 1 21 ? 0.672 -17.953 3.275 1 94.56 21 ASN B CA 1
ATOM 1344 C C . ASN B 1 21 ? 1.554 -18.188 4.5 1 94.56 21 ASN B C 1
ATOM 1346 O O . ASN B 1 21 ? 1.175 -17.828 5.617 1 94.56 21 ASN B O 1
ATOM 1350 N N . GLN B 1 22 ? 2.717 -18.703 4.34 1 92.38 22 GLN B N 1
ATOM 1351 C CA . GLN B 1 22 ? 3.645 -18.922 5.445 1 92.38 22 GLN B CA 1
ATOM 1352 C C . GLN B 1 22 ? 4.566 -17.719 5.629 1 92.38 22 GLN B C 1
ATOM 1354 O O . GLN B 1 22 ? 5.32 -17.656 6.602 1 92.38 22 GLN B O 1
ATOM 1359 N N . SER B 1 23 ? 4.48 -16.812 4.699 1 90.25 23 SER B N 1
ATOM 1360 C CA . SER B 1 23 ? 5.363 -15.656 4.785 1 90.25 23 SER B CA 1
ATOM 1361 C C . SER B 1 23 ? 5.031 -14.797 6.004 1 90.25 23 SER B C 1
ATOM 1363 O O . SER B 1 23 ? 3.863 -14.648 6.367 1 90.25 23 SER B O 1
ATOM 1365 N N . LEU B 1 24 ? 6.055 -14.211 6.609 1 91.44 24 LEU B N 1
ATOM 1366 C CA . LEU B 1 24 ? 5.879 -13.32 7.75 1 91.44 24 LEU B CA 1
ATOM 1367 C C . LEU B 1 24 ? 5.082 -12.078 7.355 1 91.44 24 LEU B C 1
ATOM 1369 O O . LEU B 1 24 ? 4.305 -11.555 8.156 1 91.44 24 LEU B O 1
ATOM 1373 N N . 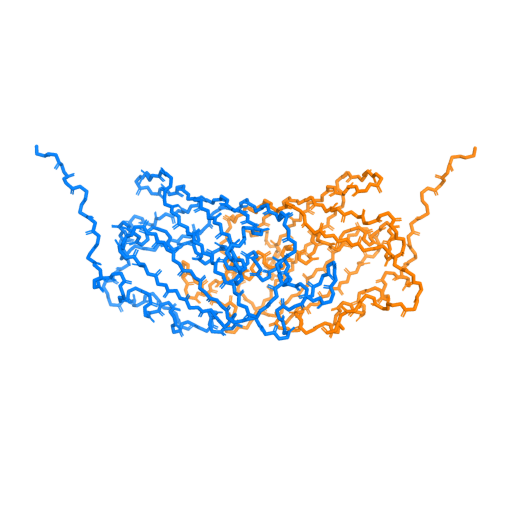THR B 1 25 ? 5.281 -11.664 6.141 1 91.75 25 THR B N 1
ATOM 1374 C CA . THR B 1 25 ? 4.613 -10.453 5.688 1 91.75 25 THR B CA 1
ATOM 1375 C C . THR B 1 25 ? 3.104 -10.664 5.609 1 91.75 25 THR B C 1
ATOM 1377 O O . THR B 1 25 ? 2.328 -9.844 6.109 1 91.75 25 THR B O 1
ATOM 1380 N N . LEU B 1 26 ? 2.641 -11.734 4.98 1 93 26 LEU B N 1
ATOM 1381 C CA . LEU B 1 26 ? 1.205 -11.977 4.891 1 93 26 LEU B CA 1
ATOM 1382 C C . LEU B 1 26 ? 0.6 -12.172 6.273 1 93 26 LEU B C 1
ATOM 1384 O O . LEU B 1 26 ? -0.499 -11.688 6.551 1 93 26 LEU B O 1
ATOM 1388 N N . LYS B 1 27 ? 1.336 -12.883 7.102 1 92.75 27 LYS B N 1
ATOM 1389 C CA . LYS B 1 27 ? 0.883 -13.078 8.477 1 92.75 27 LYS B CA 1
ATOM 1390 C C . LYS B 1 27 ? 0.795 -11.742 9.219 1 92.75 27 LYS B C 1
ATOM 1392 O O . LYS B 1 27 ? -0.112 -11.539 10.023 1 92.75 27 LYS B O 1
ATOM 1397 N N . HIS B 1 28 ? 1.78 -10.898 8.93 1 93.12 28 HIS B N 1
ATOM 1398 C CA . HIS B 1 28 ? 1.798 -9.562 9.508 1 93.12 28 HIS B CA 1
ATOM 1399 C C . HIS B 1 28 ? 0.501 -8.812 9.203 1 93.12 28 HIS B C 1
ATOM 1401 O O . HIS B 1 28 ? -0.002 -8.07 10.047 1 93.12 28 HIS B O 1
ATOM 1407 N N . PHE B 1 29 ? -0.161 -9.102 8.102 1 95.06 29 PHE B N 1
ATOM 1408 C CA . PHE B 1 29 ? -1.382 -8.414 7.691 1 95.06 29 PHE B CA 1
ATOM 1409 C C . PHE B 1 29 ? -2.611 -9.25 8.039 1 95.06 29 PHE B C 1
ATOM 1411 O O . PHE B 1 29 ? -3.74 -8.852 7.742 1 95.06 29 PHE B O 1
ATOM 1418 N N . GLY B 1 30 ? -2.387 -10.438 8.656 1 95.94 30 GLY B N 1
ATOM 1419 C CA . GLY B 1 30 ? -3.521 -11.312 8.906 1 95.94 30 GLY B CA 1
ATOM 1420 C C . GLY B 1 30 ? -4.219 -11.758 7.641 1 95.94 30 GLY B C 1
ATOM 1421 O O . GLY B 1 30 ? -5.441 -11.914 7.621 1 95.94 30 GLY B O 1
ATOM 1422 N N . ALA B 1 31 ? -3.461 -11.93 6.598 1 97 31 ALA B N 1
ATOM 1423 C CA . ALA B 1 31 ? -4.02 -12.18 5.273 1 97 31 ALA B CA 1
ATOM 1424 C C . ALA B 1 31 ? -3.771 -13.625 4.836 1 97 31 ALA B C 1
ATOM 1426 O O . ALA B 1 31 ? -2.867 -14.289 5.348 1 97 31 ALA B O 1
ATOM 1427 N N . ARG B 1 32 ? -4.613 -14.07 3.936 1 97.75 32 ARG B N 1
ATOM 1428 C CA . ARG B 1 32 ? -4.488 -15.391 3.326 1 97.75 32 ARG B CA 1
ATOM 1429 C C . ARG B 1 32 ? -4.762 -15.328 1.827 1 97.75 32 ARG B C 1
ATOM 1431 O O . ARG B 1 32 ? -5.707 -14.672 1.391 1 97.75 32 ARG B O 1
ATOM 1438 N N . MET B 1 33 ? -3.928 -16.062 1.069 1 97.69 33 MET B N 1
ATOM 1439 C CA . MET B 1 33 ? -4.039 -16.078 -0.386 1 97.69 33 MET B CA 1
ATOM 1440 C C . MET B 1 33 ? -4.59 -17.406 -0.878 1 97.69 33 MET B C 1
ATOM 1442 O O . MET B 1 33 ? -4.309 -18.453 -0.289 1 97.69 33 MET B O 1
ATOM 1446 N N . SER B 1 34 ? -5.336 -17.375 -1.92 1 98.31 34 SER B N 1
ATOM 1447 C CA . SER B 1 34 ? -5.824 -18.562 -2.617 1 98.31 34 SER B CA 1
ATOM 1448 C C . SER B 1 34 ? -6.035 -18.297 -4.102 1 98.31 34 SER B C 1
ATOM 1450 O O . SER B 1 34 ? -5.98 -17.141 -4.535 1 98.31 34 SER B O 1
ATOM 1452 N N . PHE B 1 35 ? -6.223 -19.359 -4.902 1 98.06 35 PHE B N 1
ATOM 1453 C CA . PHE B 1 35 ? -6.473 -19.297 -6.336 1 98.06 35 PHE B CA 1
ATOM 1454 C C . PHE B 1 35 ? -7.715 -20.094 -6.703 1 98.06 35 PHE B C 1
ATOM 1456 O O . PHE B 1 35 ? -7.617 -21.109 -7.414 1 98.06 35 PHE B O 1
ATOM 1463 N N . PRO B 1 36 ? -8.867 -19.562 -6.375 1 96.62 36 PRO B N 1
ATOM 1464 C CA . PRO B 1 36 ? -10.07 -20.344 -6.656 1 96.62 36 PRO B CA 1
ATOM 1465 C C . PRO B 1 36 ? -10.273 -20.594 -8.148 1 96.62 36 PRO B C 1
ATOM 1467 O O . PRO B 1 36 ? -10.344 -19.641 -8.938 1 96.62 36 PRO B O 1
ATOM 1470 N N . GLY B 1 37 ? -10.375 -21.891 -8.562 1 93.62 37 GLY B N 1
ATOM 1471 C CA . GLY B 1 37 ? -10.656 -22.297 -9.93 1 93.62 37 GLY B CA 1
ATOM 1472 C C . GLY B 1 37 ? -9.531 -21.969 -10.891 1 93.62 37 GLY B C 1
ATOM 1473 O O . GLY B 1 37 ? -9.688 -22.094 -12.109 1 93.62 37 GLY B O 1
ATOM 1474 N N . GLY B 1 38 ? -8.508 -21.438 -10.414 1 93.88 38 GLY B N 1
ATOM 1475 C CA . GLY B 1 38 ? -7.344 -21.125 -11.227 1 93.88 38 GLY B CA 1
ATOM 1476 C C . GLY B 1 38 ? -7.562 -19.938 -12.148 1 93.88 38 GLY B C 1
ATOM 1477 O O . GLY B 1 38 ? -6.836 -19.75 -13.125 1 93.88 38 GLY B O 1
ATOM 1478 N N . GLN B 1 39 ? -8.555 -19.109 -11.844 1 94.06 39 GLN B N 1
ATOM 1479 C CA . GLN B 1 39 ? -8.93 -18.047 -12.766 1 94.06 39 GLN B CA 1
ATOM 1480 C C . GLN B 1 39 ? -8.57 -16.672 -12.188 1 94.06 39 GLN B C 1
ATOM 1482 O O . GLN B 1 39 ? -8.523 -15.688 -12.914 1 94.06 39 GLN B O 1
ATOM 1487 N N . LYS B 1 40 ? -8.43 -16.625 -10.93 1 98.19 40 LYS B N 1
ATOM 1488 C CA . LYS B 1 40 ? -8.133 -15.367 -10.258 1 98.19 40 LYS B CA 1
ATOM 1489 C C . LYS B 1 40 ? -7.312 -15.602 -8.992 1 98.19 40 LYS B C 1
ATOM 1491 O O . LYS B 1 40 ? -7.211 -16.734 -8.508 1 98.19 40 LYS B O 1
ATOM 1496 N N . VAL B 1 41 ? -6.664 -14.57 -8.539 1 98.5 41 VAL B N 1
ATOM 1497 C CA . VAL B 1 41 ? -6.012 -14.531 -7.234 1 98.5 41 VAL B CA 1
ATOM 1498 C C . VAL B 1 41 ? -6.945 -13.898 -6.207 1 98.5 41 VAL B C 1
ATOM 1500 O O . VAL B 1 41 ? -7.574 -12.875 -6.477 1 98.5 41 VAL B O 1
ATOM 1503 N N . VAL B 1 42 ? -7.07 -14.516 -5.051 1 98.81 42 VAL B N 1
ATOM 1504 C CA . VAL B 1 42 ? -7.887 -13.969 -3.971 1 98.81 42 VAL B CA 1
ATOM 1505 C C . VAL B 1 42 ? -7.043 -13.828 -2.707 1 98.81 42 VAL B C 1
ATOM 1507 O O . VAL B 1 42 ? -6.281 -14.734 -2.355 1 98.81 42 VAL B O 1
ATOM 1510 N N . VAL B 1 43 ? -7.098 -12.695 -2.049 1 98.5 43 VAL B N 1
ATOM 1511 C CA . VAL B 1 43 ? -6.52 -12.477 -0.727 1 98.5 43 VAL B CA 1
ATOM 1512 C C . VAL B 1 43 ? -7.605 -12.016 0.241 1 98.5 43 VAL B C 1
ATOM 1514 O O . VAL B 1 43 ? -8.367 -11.094 -0.065 1 98.5 43 VAL B O 1
ATOM 1517 N N . THR B 1 44 ? -7.719 -12.695 1.316 1 98.5 44 THR B N 1
ATOM 1518 C CA . THR B 1 44 ? -8.617 -12.305 2.393 1 98.5 44 THR B CA 1
ATOM 1519 C C . THR B 1 44 ? -7.832 -11.906 3.641 1 98.5 44 THR B C 1
ATOM 1521 O O . THR B 1 44 ? -6.672 -12.289 3.793 1 98.5 44 THR B O 1
ATOM 1524 N N . ALA B 1 45 ? -8.469 -11.094 4.469 1 97.81 45 ALA B N 1
ATOM 1525 C CA . ALA B 1 45 ? -7.82 -10.719 5.723 1 97.81 45 ALA B CA 1
ATOM 1526 C C . ALA B 1 45 ? -8.852 -10.406 6.801 1 97.81 45 ALA B C 1
ATOM 1528 O O . ALA B 1 45 ? -9.914 -9.852 6.512 1 97.81 45 ALA B O 1
ATOM 1529 N N . GLU B 1 46 ? -8.531 -10.797 7.98 1 96.44 46 GLU B N 1
ATOM 1530 C CA . GLU B 1 46 ? -9.219 -10.289 9.164 1 96.44 46 GLU B CA 1
ATOM 1531 C C . GLU B 1 46 ? -8.734 -8.883 9.523 1 96.44 46 GLU B C 1
ATOM 1533 O O . GLU B 1 46 ? -7.531 -8.641 9.602 1 96.44 46 GLU B O 1
ATOM 1538 N N . VAL B 1 47 ? -9.727 -8.055 9.734 1 95.25 47 VAL B N 1
ATOM 1539 C CA . VAL B 1 47 ? -9.359 -6.684 10.086 1 95.25 47 VAL B CA 1
ATOM 1540 C C . VAL B 1 47 ? -9.055 -6.598 11.578 1 95.25 47 VAL B C 1
ATOM 1542 O O . VAL B 1 47 ? -9.922 -6.855 12.414 1 95.25 47 VAL B O 1
ATOM 1545 N N . ARG B 1 48 ? -7.887 -6.242 11.906 1 95.06 48 ARG B N 1
ATOM 1546 C CA . ARG B 1 48 ? -7.414 -6.09 13.281 1 95.06 48 ARG B CA 1
ATOM 1547 C C . ARG B 1 48 ? -7.355 -4.621 13.68 1 95.06 48 ARG B C 1
ATOM 1549 O O . ARG B 1 48 ? -7.461 -3.734 12.828 1 95.06 48 ARG B O 1
ATOM 1556 N N . PRO B 1 49 ? -7.25 -4.312 15 1 93 49 PRO B N 1
ATOM 1557 C CA . PRO B 1 49 ? -7.195 -2.916 15.43 1 93 49 PRO B CA 1
ATOM 1558 C C . PRO B 1 49 ? -6.074 -2.131 14.742 1 93 49 PRO B C 1
ATOM 1560 O O . PRO B 1 49 ? -6.258 -0.961 14.398 1 93 49 PRO B O 1
ATOM 1563 N N . GLU B 1 50 ? -4.961 -2.758 14.477 1 93.44 50 GLU B N 1
ATOM 1564 C CA . GLU B 1 50 ? -3.816 -2.088 13.867 1 93.44 50 GLU B CA 1
ATOM 1565 C C . GLU B 1 50 ? -4.047 -1.841 12.375 1 93.44 50 GLU B C 1
ATOM 1567 O O . GLU B 1 50 ? -3.252 -1.161 11.727 1 93.44 50 GLU B O 1
ATOM 1572 N N . HIS B 1 51 ? -5.137 -2.393 11.844 1 94.88 51 HIS B N 1
ATOM 1573 C CA . HIS B 1 51 ? -5.449 -2.182 10.438 1 94.88 51 HIS B CA 1
ATOM 1574 C C . HIS B 1 51 ? -6.375 -0.984 10.25 1 94.88 51 HIS B C 1
ATOM 1576 O O . HIS B 1 51 ? -6.688 -0.604 9.117 1 94.88 51 HIS B O 1
ATOM 1582 N N . ARG B 1 52 ? -6.797 -0.473 11.32 1 91.19 52 ARG B N 1
ATOM 1583 C CA . ARG B 1 52 ? -7.781 0.602 11.258 1 91.19 52 ARG B CA 1
ATOM 1584 C C . ARG B 1 52 ? -7.113 1.965 11.398 1 91.19 52 ARG B C 1
ATOM 1586 O O . ARG B 1 52 ? -6.043 2.078 12 1 91.19 52 ARG B O 1
ATOM 1593 N N . GLY B 1 53 ? -7.73 2.852 10.773 1 76.44 53 GLY B N 1
ATOM 1594 C CA . GLY B 1 53 ? -7.223 4.203 10.953 1 76.44 53 GLY B CA 1
ATOM 1595 C C . GLY B 1 53 ? -7.297 5.039 9.688 1 76.44 53 GLY B C 1
ATOM 1596 O O . GLY B 1 53 ? -7.43 4.5 8.586 1 76.44 53 GLY B O 1
ATOM 1597 N N . GLY B 1 54 ? -7.402 6.285 9.719 1 59.88 54 GLY B N 1
ATOM 1598 C CA . GLY B 1 54 ? -7.637 7.34 8.742 1 59.88 54 GLY B CA 1
ATOM 1599 C C . GLY B 1 54 ? -8.906 8.125 9.008 1 59.88 54 GLY B C 1
ATOM 1600 O O . GLY B 1 54 ? -9.273 8.352 10.164 1 59.88 54 GLY B O 1
ATOM 1601 N N . LEU B 1 55 ? -9.547 8.617 7.723 1 51.19 55 LEU B N 1
ATOM 1602 C CA . LEU B 1 55 ? -10.688 9.531 7.734 1 51.19 55 LEU B CA 1
ATOM 1603 C C . LEU B 1 55 ? -11.82 8.977 8.594 1 51.19 55 LEU B C 1
ATOM 1605 O O . LEU B 1 55 ? -12.844 8.531 8.078 1 51.19 55 LEU B O 1
ATOM 1609 N N . GLY B 1 56 ? -11.477 8.547 9.547 1 53.72 56 GLY B N 1
ATOM 1610 C CA . GLY B 1 56 ? -12.383 8.078 10.578 1 53.72 56 GLY B CA 1
ATOM 1611 C C . GLY B 1 56 ? -11.945 6.777 11.219 1 53.72 56 GLY B C 1
ATOM 1612 O O . GLY B 1 56 ? -11.266 5.965 10.586 1 53.72 56 GLY B O 1
ATOM 1613 N N . ALA B 1 57 ? -12 6.617 12.414 1 62.34 57 ALA B N 1
ATOM 1614 C CA . ALA B 1 57 ? -11.438 5.656 13.359 1 62.34 57 ALA B CA 1
ATOM 1615 C C . ALA B 1 57 ? -11.922 4.242 13.062 1 62.34 57 ALA B C 1
ATOM 1617 O O . ALA B 1 57 ? -11.242 3.264 13.359 1 62.34 57 ALA B O 1
ATOM 1618 N N . ASP B 1 58 ? -12.961 4.102 12.07 1 82.5 58 ASP B N 1
ATOM 1619 C CA . ASP B 1 58 ? -13.5 2.744 12 1 82.5 58 ASP B CA 1
ATOM 1620 C C . ASP B 1 58 ? -13.234 2.113 10.641 1 82.5 58 ASP B C 1
ATOM 1622 O O . ASP B 1 58 ? -13.477 0.92 10.445 1 82.5 58 ASP B O 1
ATOM 1626 N N . ALA B 1 59 ? -12.703 2.83 9.766 1 92.25 59 ALA B N 1
ATOM 1627 C CA . ALA B 1 59 ? -12.414 2.283 8.438 1 92.25 59 ALA B CA 1
ATOM 1628 C C . ALA B 1 59 ? -11.023 1.664 8.391 1 92.25 59 ALA B C 1
ATOM 1630 O O . ALA B 1 59 ? -10.156 2.016 9.195 1 92.25 59 ALA B O 1
ATOM 1631 N N . VAL B 1 60 ? -10.914 0.674 7.469 1 94.94 60 VAL B N 1
ATOM 1632 C CA . VAL B 1 60 ? -9.586 0.107 7.23 1 94.94 60 VAL B CA 1
ATOM 1633 C C . VAL B 1 60 ? -8.672 1.172 6.637 1 94.94 60 VAL B C 1
ATOM 1635 O O . VAL B 1 60 ? -9.078 1.929 5.754 1 94.94 60 VAL B O 1
ATOM 1638 N N . ASN B 1 61 ? -7.512 1.275 7.156 1 95.06 61 ASN B N 1
ATOM 1639 C CA . ASN B 1 61 ? -6.512 2.238 6.707 1 95.06 61 ASN B CA 1
ATOM 1640 C C . ASN B 1 61 ? -6.148 2.027 5.242 1 95.06 61 ASN B C 1
ATOM 1642 O O . ASN B 1 61 ? -6.004 0.889 4.793 1 95.06 61 ASN B O 1
ATOM 1646 N N . GLY B 1 62 ? -5.961 3.08 4.5 1 95.75 62 GLY B N 1
ATOM 1647 C CA . GLY B 1 62 ? -5.594 3.01 3.094 1 95.75 62 GLY B CA 1
ATOM 1648 C C . GLY B 1 62 ? -4.281 2.291 2.855 1 95.75 62 GLY B C 1
ATOM 1649 O O . GLY B 1 62 ? -4.082 1.684 1.8 1 95.75 62 GLY B O 1
ATOM 1650 N N . GLY B 1 63 ? -3.361 2.449 3.811 1 96.5 63 GLY B N 1
ATOM 1651 C CA . GLY B 1 63 ? -2.096 1.739 3.701 1 96.5 63 GLY B CA 1
ATOM 1652 C C . GLY B 1 63 ? -2.256 0.231 3.711 1 96.5 63 GLY B C 1
ATOM 1653 O O . GLY B 1 63 ? -1.565 -0.476 2.973 1 96.5 63 GLY B O 1
ATOM 1654 N N . VAL B 1 64 ? -3.146 -0.267 4.523 1 96.44 64 VAL B N 1
ATOM 1655 C CA . VAL B 1 64 ? -3.439 -1.695 4.586 1 96.44 64 VAL B CA 1
ATOM 1656 C C . VAL B 1 64 ? -4.082 -2.148 3.275 1 96.44 64 VAL B C 1
ATOM 1658 O O . VAL B 1 64 ? -3.684 -3.162 2.699 1 96.44 64 VAL B O 1
ATOM 1661 N N . ILE B 1 65 ? -5.035 -1.358 2.822 1 97.94 65 ILE B N 1
ATOM 1662 C CA . ILE B 1 65 ? -5.684 -1.634 1.545 1 97.94 65 ILE B CA 1
ATOM 1663 C C . ILE B 1 65 ? -4.637 -1.689 0.434 1 97.94 65 ILE B C 1
ATOM 1665 O O . ILE B 1 65 ? -4.641 -2.613 -0.383 1 97.94 65 ILE B O 1
ATOM 1669 N N . SER B 1 66 ? -3.738 -0.742 0.376 1 98.5 66 SER B N 1
ATOM 1670 C CA . SER B 1 66 ? -2.697 -0.671 -0.644 1 98.5 66 SER B CA 1
ATOM 1671 C C . SER B 1 66 ? -1.793 -1.898 -0.598 1 98.5 66 SER B C 1
ATOM 1673 O O . SER B 1 66 ? -1.443 -2.457 -1.639 1 98.5 66 SER B O 1
ATOM 1675 N N . ALA B 1 67 ? -1.408 -2.322 0.578 1 97.62 67 ALA B N 1
ATOM 1676 C CA . ALA B 1 67 ? -0.548 -3.492 0.732 1 97.62 67 ALA B CA 1
ATOM 1677 C C . ALA B 1 67 ? -1.229 -4.746 0.193 1 97.62 67 ALA B C 1
ATOM 1679 O O . ALA B 1 67 ? -0.611 -5.535 -0.53 1 97.62 67 ALA B O 1
ATOM 1680 N N . LEU B 1 68 ? -2.494 -4.93 0.522 1 97.94 68 LEU B N 1
ATOM 1681 C CA . LEU B 1 68 ? -3.219 -6.121 0.093 1 97.94 68 LEU B CA 1
ATOM 1682 C C . LEU B 1 68 ? -3.373 -6.145 -1.424 1 97.94 68 LEU B C 1
ATOM 1684 O O . LEU B 1 68 ? -3.322 -7.211 -2.039 1 97.94 68 LEU B O 1
ATOM 1688 N N . PHE B 1 69 ? -3.561 -4.949 -2.006 1 98.75 69 PHE B N 1
ATOM 1689 C CA . PHE B 1 69 ? -3.609 -4.875 -3.463 1 98.75 69 PHE B CA 1
ATOM 1690 C C . PHE B 1 69 ? -2.281 -5.316 -4.07 1 98.75 69 PHE B C 1
ATOM 1692 O O . PHE B 1 69 ? -2.258 -5.996 -5.098 1 98.75 69 PHE B O 1
ATOM 1699 N N . ASP B 1 70 ? -1.163 -4.895 -3.477 1 98.25 70 ASP B N 1
ATOM 1700 C CA . ASP B 1 70 ? 0.133 -5.355 -3.967 1 98.25 70 ASP B CA 1
ATOM 1701 C C . ASP B 1 70 ? 0.223 -6.879 -3.93 1 98.25 70 ASP B C 1
ATOM 1703 O O . ASP B 1 70 ? 0.725 -7.5 -4.867 1 98.25 70 ASP B O 1
ATOM 1707 N N . PHE B 1 71 ? -0.28 -7.5 -2.863 1 96.69 71 PHE B N 1
ATOM 1708 C CA . PHE B 1 71 ? -0.209 -8.953 -2.715 1 96.69 71 PHE B CA 1
ATOM 1709 C C . PHE B 1 71 ? -0.992 -9.648 -3.82 1 96.69 71 PHE B C 1
ATOM 1711 O O . PHE B 1 71 ? -0.477 -10.555 -4.477 1 96.69 71 PHE B O 1
ATOM 1718 N N . VAL B 1 72 ? -2.195 -9.18 -4.027 1 97.94 72 VAL B N 1
ATOM 1719 C CA . VAL B 1 72 ? -3.072 -9.891 -4.945 1 97.94 72 VAL B CA 1
ATOM 1720 C C . VAL B 1 72 ? -2.633 -9.633 -6.387 1 97.94 72 VAL B C 1
ATOM 1722 O O . VAL B 1 72 ? -2.641 -10.547 -7.215 1 97.94 72 VAL B O 1
ATOM 1725 N N . ILE B 1 73 ? -2.23 -8.383 -6.742 1 98.25 73 ILE B N 1
ATOM 1726 C CA . ILE B 1 73 ? -1.745 -8.047 -8.078 1 98.25 73 ILE B CA 1
ATOM 1727 C C . ILE B 1 73 ? -0.414 -8.75 -8.336 1 98.25 73 ILE B C 1
ATOM 1729 O O . ILE B 1 73 ? -0.225 -9.359 -9.383 1 98.25 73 ILE B O 1
ATOM 1733 N N . GLY B 1 74 ? 0.5 -8.672 -7.406 1 96.44 74 GLY B N 1
ATOM 1734 C CA . GLY B 1 74 ? 1.833 -9.234 -7.551 1 96.44 74 GLY B CA 1
ATOM 1735 C C . GLY B 1 74 ? 1.826 -10.734 -7.777 1 96.44 74 GLY B C 1
ATOM 1736 O O . GLY B 1 74 ? 2.773 -11.289 -8.344 1 96.44 74 GLY B O 1
ATOM 1737 N N . SER B 1 75 ? 0.761 -11.391 -7.41 1 96.19 75 SER B N 1
ATOM 1738 C CA . SER B 1 75 ? 0.693 -12.844 -7.48 1 96.19 75 SER B CA 1
ATOM 1739 C C . SER B 1 75 ? -0.016 -13.305 -8.75 1 96.19 75 SER B C 1
ATOM 1741 O O . SER B 1 75 ? -0.099 -14.5 -9.023 1 96.19 75 SER B O 1
ATOM 1743 N N . THR B 1 76 ? -0.49 -12.43 -9.555 1 97.06 76 THR B N 1
ATOM 1744 C CA . THR B 1 76 ? -1.275 -12.781 -10.734 1 97.06 76 THR B CA 1
ATOM 1745 C C . THR B 1 76 ? -0.431 -13.578 -11.727 1 97.06 76 THR B C 1
ATOM 1747 O O . THR B 1 76 ? -0.937 -14.477 -12.391 1 97.06 76 THR B O 1
ATOM 1750 N N . PRO B 1 77 ? 0.876 -13.305 -11.82 1 94.94 77 PRO B N 1
ATOM 1751 C CA . PRO B 1 77 ? 1.649 -14.109 -12.773 1 94.94 77 PRO B CA 1
ATOM 1752 C C . PRO B 1 77 ? 1.612 -15.602 -12.453 1 94.94 77 PRO B C 1
ATOM 1754 O O . PRO B 1 77 ? 1.783 -16.438 -13.352 1 94.94 77 PRO B O 1
ATOM 1757 N N . ALA B 1 78 ? 1.388 -15.93 -11.195 1 94.06 78 ALA B N 1
ATOM 1758 C CA . ALA B 1 78 ? 1.343 -17.328 -10.805 1 94.06 78 ALA B CA 1
ATOM 1759 C C . ALA B 1 78 ? 0.21 -18.062 -11.516 1 94.06 78 ALA B C 1
ATOM 1761 O O . ALA B 1 78 ? 0.261 -19.281 -11.688 1 94.06 78 ALA B O 1
ATOM 1762 N N . LEU B 1 79 ? -0.827 -17.328 -11.938 1 95.81 79 LEU B N 1
ATOM 1763 C CA . LEU B 1 79 ? -1.938 -17.922 -12.68 1 95.81 79 LEU B CA 1
ATOM 1764 C C . LEU B 1 79 ? -1.457 -18.516 -13.992 1 95.81 79 LEU B C 1
ATOM 1766 O O . LEU B 1 79 ? -2.146 -19.344 -14.594 1 95.81 79 LEU B O 1
ATOM 1770 N N . ARG B 1 80 ? -0.29 -18.078 -14.445 1 93.12 80 ARG B N 1
ATOM 1771 C CA . ARG B 1 80 ? 0.271 -18.562 -15.695 1 93.12 80 ARG B CA 1
ATOM 1772 C C . ARG B 1 80 ? 1.474 -19.469 -15.438 1 93.12 80 ARG B C 1
ATOM 1774 O O . ARG B 1 80 ? 1.616 -20.516 -16.078 1 93.12 80 ARG B O 1
ATOM 1781 N N . ASP B 1 81 ? 2.295 -19.047 -14.57 1 90.88 81 ASP B N 1
ATOM 1782 C CA . ASP B 1 81 ? 3.484 -19.812 -14.211 1 90.88 81 ASP B CA 1
ATOM 1783 C C . ASP B 1 81 ? 3.91 -19.547 -12.773 1 90.88 81 ASP B C 1
ATOM 1785 O O . ASP B 1 81 ? 4.574 -18.547 -12.5 1 90.88 81 ASP B O 1
ATOM 1789 N N . PRO B 1 82 ? 3.584 -20.453 -11.875 1 91.44 82 PRO B N 1
ATOM 1790 C CA . PRO B 1 82 ? 3.898 -20.234 -10.461 1 91.44 82 PRO B CA 1
ATOM 1791 C C . PRO B 1 82 ? 5.363 -20.516 -10.133 1 91.44 82 PRO B C 1
ATOM 1793 O O . PRO B 1 82 ? 5.754 -20.484 -8.969 1 91.44 82 PRO B O 1
ATOM 1796 N N . THR B 1 83 ? 6.16 -20.75 -11.117 1 87.31 83 THR B N 1
ATOM 1797 C CA . THR B 1 83 ? 7.555 -21.109 -10.875 1 87.31 83 THR B CA 1
ATOM 1798 C C . THR B 1 83 ? 8.477 -19.953 -11.203 1 87.31 83 THR B C 1
ATOM 1800 O O . THR B 1 83 ? 9.695 -20.047 -11.055 1 87.31 83 THR B O 1
ATOM 1803 N N . ARG B 1 84 ? 7.898 -18.891 -11.648 1 85.88 84 ARG B N 1
ATOM 1804 C CA . ARG B 1 84 ? 8.711 -17.719 -12.008 1 85.88 84 ARG B CA 1
ATOM 1805 C C . ARG B 1 84 ? 8.609 -16.641 -10.953 1 85.88 84 ARG B C 1
ATOM 1807 O O . ARG B 1 84 ? 7.539 -16.406 -10.391 1 85.88 84 ARG B O 1
ATOM 1814 N N . ARG B 1 85 ? 9.719 -15.945 -10.766 1 86.81 85 ARG B N 1
ATOM 1815 C CA . ARG B 1 85 ? 9.719 -14.781 -9.883 1 86.81 85 ARG B CA 1
ATOM 1816 C C . ARG B 1 85 ? 9.023 -13.594 -10.539 1 86.81 85 ARG B C 1
ATOM 1818 O O . ARG B 1 85 ? 9.023 -13.469 -11.766 1 86.81 85 ARG B O 1
ATOM 1825 N N . ALA B 1 86 ? 8.484 -12.867 -9.734 1 90.94 86 ALA B N 1
ATOM 1826 C CA . ALA B 1 86 ? 7.773 -11.688 -10.234 1 90.94 86 ALA B CA 1
ATOM 1827 C C . ALA B 1 86 ? 7.918 -10.516 -9.266 1 90.94 86 ALA B C 1
ATOM 1829 O O . ALA B 1 86 ? 8.133 -10.711 -8.07 1 90.94 86 ALA B O 1
ATOM 1830 N N . ALA B 1 87 ? 7.852 -9.289 -9.82 1 92.69 87 ALA B N 1
ATOM 1831 C CA . ALA B 1 87 ? 7.914 -8.055 -9.039 1 92.69 87 ALA B CA 1
ATOM 1832 C C . ALA B 1 87 ? 6.926 -7.02 -9.555 1 92.69 87 ALA B C 1
ATOM 1834 O O . ALA B 1 87 ? 6.879 -6.746 -10.758 1 92.69 87 ALA B O 1
ATOM 1835 N N . THR B 1 88 ? 6.176 -6.516 -8.656 1 96.06 88 THR B N 1
ATOM 1836 C CA . THR B 1 88 ? 5.289 -5.422 -9.039 1 96.06 88 THR B CA 1
ATOM 1837 C C . THR B 1 88 ? 6.09 -4.195 -9.461 1 96.06 88 THR B C 1
ATOM 1839 O O . THR B 1 88 ? 7.055 -3.814 -8.797 1 96.06 88 THR B O 1
ATOM 1842 N N . VAL B 1 89 ? 5.645 -3.562 -10.57 1 97.5 89 VAL B N 1
ATOM 1843 C CA . VAL B 1 89 ? 6.41 -2.404 -11.023 1 97.5 89 VAL B CA 1
ATOM 1844 C C . VAL B 1 89 ? 5.523 -1.162 -11.016 1 97.5 89 VAL B C 1
ATOM 1846 O O . VAL B 1 89 ? 6.023 -0.034 -11.016 1 97.5 89 VAL B O 1
ATOM 1849 N N . GLN B 1 90 ? 4.238 -1.4 -11.07 1 98.75 90 GLN B N 1
ATOM 1850 C CA . GLN B 1 90 ? 3.307 -0.281 -10.992 1 98.75 90 GLN B CA 1
ATOM 1851 C C . GLN B 1 90 ? 2.018 -0.689 -10.281 1 98.75 90 GLN B C 1
ATOM 1853 O O . GLN B 1 90 ? 1.496 -1.782 -10.516 1 98.75 90 GLN B O 1
ATOM 1858 N N . LEU B 1 91 ? 1.511 0.16 -9.492 1 98.88 91 LEU B N 1
ATOM 1859 C CA . LEU B 1 91 ? 0.183 0.049 -8.898 1 98.88 91 LEU B CA 1
ATOM 1860 C C . LEU B 1 91 ? -0.577 1.366 -9.016 1 98.88 91 LEU B C 1
ATOM 1862 O O . LEU B 1 91 ? -0.036 2.43 -8.711 1 98.88 91 LEU B O 1
ATOM 1866 N N . SER B 1 92 ? -1.764 1.303 -9.453 1 98.94 92 SER B N 1
ATOM 1867 C CA . SER B 1 92 ? -2.693 2.428 -9.453 1 98.94 92 SER B CA 1
ATOM 1868 C C . SER B 1 92 ? -3.967 2.094 -8.688 1 98.94 92 SER B C 1
ATOM 1870 O O . SER B 1 92 ? -4.754 1.246 -9.117 1 98.94 92 SER B O 1
ATOM 1872 N N . ILE B 1 93 ? -4.168 2.771 -7.598 1 98.94 93 ILE B N 1
ATOM 1873 C CA . ILE B 1 93 ? -5.238 2.414 -6.672 1 98.94 93 ILE B CA 1
ATOM 1874 C C . ILE B 1 93 ? -6.258 3.551 -6.602 1 98.94 93 ILE B C 1
ATOM 1876 O O . ILE B 1 93 ? -5.887 4.723 -6.508 1 98.94 93 ILE B O 1
ATOM 1880 N N . SER B 1 94 ? -7.465 3.209 -6.707 1 98.88 94 SER B N 1
ATOM 1881 C CA . SER B 1 94 ? -8.578 4.113 -6.445 1 98.88 94 SER B CA 1
ATOM 1882 C C . SER B 1 94 ? -9.344 3.699 -5.191 1 98.88 94 SER B C 1
ATOM 1884 O O . SER B 1 94 ? -9.867 2.588 -5.117 1 98.88 94 SER B O 1
ATOM 1886 N N . PHE B 1 95 ? -9.328 4.594 -4.25 1 98.19 95 PHE B N 1
ATOM 1887 C CA . PHE B 1 95 ? -10.125 4.391 -3.049 1 98.19 95 PHE B CA 1
ATOM 1888 C C . PHE B 1 95 ? -11.516 5.004 -3.213 1 98.19 95 PHE B C 1
ATOM 1890 O O . PHE B 1 95 ? -11.656 6.227 -3.275 1 98.19 95 PHE B O 1
ATOM 1897 N N . GLU B 1 96 ? -12.539 4.172 -3.18 1 97.5 96 GLU B N 1
ATOM 1898 C CA . GLU B 1 96 ? -13.836 4.637 -3.646 1 97.5 96 GLU B CA 1
ATOM 1899 C C . GLU B 1 96 ? -14.789 4.879 -2.477 1 97.5 96 GLU B C 1
ATOM 1901 O O . GLU B 1 96 ? -15.562 5.84 -2.482 1 97.5 96 GLU B O 1
ATOM 1906 N N . ARG B 1 97 ? -14.742 3.932 -1.514 1 94.62 97 ARG B N 1
ATOM 1907 C CA . ARG B 1 97 ? -15.57 4.027 -0.319 1 94.62 97 ARG B CA 1
ATOM 1908 C C . ARG B 1 97 ? -14.836 3.502 0.907 1 94.62 97 ARG B C 1
ATOM 1910 O O . ARG B 1 97 ? -13.984 2.619 0.793 1 94.62 97 ARG B O 1
ATOM 1917 N N . PRO B 1 98 ? -15.172 4.094 2.066 1 93.69 98 PRO B N 1
ATOM 1918 C CA . PRO B 1 98 ? -14.57 3.525 3.275 1 93.69 98 PRO B CA 1
ATOM 1919 C C . PRO B 1 98 ? -14.875 2.037 3.441 1 93.69 98 PRO B C 1
ATOM 1921 O O . PRO B 1 98 ? -16.016 1.613 3.25 1 93.69 98 PRO B O 1
ATOM 1924 N N . LEU B 1 99 ? -13.844 1.27 3.625 1 94.75 99 LEU B N 1
ATOM 1925 C CA . LEU B 1 99 ? -14 -0.148 3.926 1 94.75 99 LEU B CA 1
ATOM 1926 C C . LEU B 1 99 ? -14.148 -0.372 5.426 1 94.75 99 LEU B C 1
ATOM 1928 O O . LEU B 1 99 ? -13.227 -0.088 6.195 1 94.75 99 LEU B O 1
ATOM 1932 N N . ARG B 1 100 ? -15.273 -0.852 5.789 1 92.62 100 ARG B N 1
ATOM 1933 C CA . ARG B 1 100 ? -15.578 -1.075 7.199 1 92.62 100 ARG B CA 1
ATOM 1934 C C . ARG B 1 100 ? -15.852 -2.551 7.473 1 92.62 100 ARG B C 1
ATOM 1936 O O . ARG B 1 100 ? -15.93 -3.355 6.543 1 92.62 100 ARG B O 1
ATOM 1943 N N . GLY B 1 101 ? -15.891 -2.863 8.734 1 91.88 101 GLY B N 1
ATOM 1944 C CA . GLY B 1 101 ? -16.172 -4.242 9.109 1 91.88 101 GLY B CA 1
ATOM 1945 C C . GLY B 1 101 ? -14.914 -5.016 9.492 1 91.88 101 GLY B C 1
ATOM 1946 O O . GLY B 1 101 ? -13.828 -4.441 9.586 1 91.88 101 GLY B O 1
ATOM 1947 N N . ASP B 1 102 ? -15.102 -6.324 9.656 1 93.56 102 ASP B N 1
ATOM 1948 C CA . ASP B 1 102 ? -14.039 -7.113 10.281 1 93.56 102 ASP B CA 1
ATOM 1949 C C . ASP B 1 102 ? -13.391 -8.055 9.266 1 93.56 102 ASP B C 1
ATOM 1951 O O . ASP B 1 102 ? -12.539 -8.867 9.633 1 93.56 102 ASP B O 1
ATOM 1955 N N . PHE B 1 103 ? -13.844 -7.934 8.047 1 95.88 103 PHE B N 1
ATOM 1956 C CA . PHE B 1 103 ? -13.305 -8.805 7.008 1 95.88 103 PHE B CA 1
ATOM 1957 C C . PHE B 1 103 ? -13.219 -8.062 5.68 1 95.88 103 PHE B C 1
ATOM 1959 O O . PHE B 1 103 ? -14.062 -7.211 5.383 1 95.88 103 PHE B O 1
ATOM 1966 N N . LEU B 1 104 ? -12.164 -8.336 4.902 1 96.81 104 LEU B N 1
ATOM 1967 C CA . LEU B 1 104 ? -12.07 -7.809 3.543 1 96.81 104 LEU B CA 1
ATOM 1968 C C . LEU B 1 104 ? -11.539 -8.867 2.584 1 96.81 104 LEU B C 1
ATOM 1970 O O . LEU B 1 104 ? -10.938 -9.852 3.012 1 96.81 104 LEU B O 1
ATOM 1974 N N . ARG B 1 105 ? -11.898 -8.703 1.327 1 98.62 105 ARG B N 1
ATOM 1975 C CA . ARG B 1 105 ? -11.484 -9.609 0.258 1 98.62 105 ARG B CA 1
ATOM 1976 C C . ARG B 1 105 ? -11.016 -8.828 -0.967 1 98.62 105 ARG B C 1
ATOM 1978 O O . ARG B 1 105 ? -11.719 -7.938 -1.446 1 98.62 105 ARG B O 1
ATOM 1985 N N . ALA B 1 106 ? -9.875 -9.156 -1.427 1 98.81 106 ALA B N 1
ATOM 1986 C CA . ALA B 1 106 ? -9.352 -8.609 -2.676 1 98.81 106 ALA B CA 1
ATOM 1987 C C . ALA B 1 106 ? -9.25 -9.695 -3.748 1 98.81 106 ALA B C 1
ATOM 1989 O O . ALA B 1 106 ? -8.82 -10.812 -3.469 1 98.81 106 ALA B O 1
ATOM 1990 N N . GLU B 1 107 ? -9.656 -9.359 -4.945 1 98.88 107 GLU B N 1
ATOM 1991 C CA . GLU B 1 107 ? -9.586 -10.281 -6.078 1 98.88 107 GLU B CA 1
ATOM 1992 C C . GLU B 1 107 ? -8.891 -9.633 -7.273 1 98.88 107 GLU B C 1
ATOM 1994 O O . GLU B 1 107 ? -9.148 -8.469 -7.598 1 98.88 107 GLU B O 1
ATOM 1999 N N . ALA B 1 108 ? -7.988 -10.406 -7.871 1 98.81 108 ALA B N 1
ATOM 2000 C CA . ALA B 1 108 ? -7.273 -9.883 -9.031 1 98.81 108 ALA B CA 1
ATOM 2001 C C . ALA B 1 108 ? -7.32 -10.875 -10.195 1 98.81 108 ALA B C 1
ATOM 2003 O O . ALA B 1 108 ? -7.34 -12.086 -9.984 1 98.81 108 ALA B O 1
ATOM 2004 N N . THR B 1 109 ? -7.363 -10.352 -11.367 1 98.62 109 THR B N 1
ATOM 2005 C CA . THR B 1 109 ? -7.273 -11.125 -12.602 1 98.62 109 THR B CA 1
ATOM 2006 C C . THR B 1 109 ? -6.242 -10.508 -13.547 1 98.62 109 THR B C 1
ATOM 2008 O O . THR B 1 109 ? -5.844 -9.359 -13.375 1 98.62 109 THR B O 1
ATOM 2011 N N . ILE B 1 110 ? -5.855 -11.352 -14.531 1 98.19 110 ILE B N 1
ATOM 2012 C CA . ILE B 1 110 ? -4.945 -10.875 -15.57 1 98.19 110 ILE B CA 1
ATOM 2013 C C . ILE B 1 110 ? -5.746 -10.227 -16.703 1 98.19 110 ILE B C 1
ATOM 2015 O O . ILE B 1 110 ? -6.68 -10.828 -17.234 1 98.19 110 ILE B O 1
ATOM 2019 N N . ASP B 1 111 ? -5.402 -9.008 -17 1 98.38 111 ASP B N 1
ATOM 2020 C CA . ASP B 1 111 ? -6.004 -8.336 -18.156 1 98.38 111 ASP B CA 1
ATOM 2021 C C . ASP B 1 111 ? -5.293 -8.727 -19.438 1 98.38 111 ASP B C 1
ATOM 2023 O O . ASP B 1 111 ? -5.941 -9.062 -20.438 1 98.38 111 ASP B O 1
ATOM 2027 N N . THR B 1 112 ? -3.969 -8.594 -19.359 1 96.69 112 THR B N 1
ATOM 2028 C CA . THR B 1 112 ? -3.107 -8.922 -20.484 1 96.69 112 THR B CA 1
ATOM 2029 C C . THR B 1 112 ? -1.782 -9.508 -20 1 96.69 112 THR B C 1
ATOM 2031 O O . THR B 1 112 ? -1.234 -9.062 -18.984 1 96.69 112 THR B O 1
ATOM 2034 N N . MET B 1 113 ? -1.355 -10.477 -20.719 1 91.5 113 MET B N 1
ATOM 2035 C CA . MET B 1 113 ? -0.079 -11.102 -20.391 1 91.5 113 MET B CA 1
ATOM 2036 C C . MET B 1 113 ? 0.866 -11.078 -21.594 1 91.5 113 MET B C 1
ATOM 2038 O O . MET B 1 113 ? 0.518 -11.555 -22.672 1 91.5 113 MET B O 1
ATOM 2042 N N . GLY B 1 114 ? 1.961 -10.461 -21.391 1 90.25 114 GLY B N 1
ATOM 2043 C CA . GLY B 1 114 ? 3.059 -10.586 -22.328 1 90.25 114 GLY B CA 1
ATOM 2044 C C . GLY B 1 114 ? 4.062 -11.656 -21.938 1 90.25 114 GLY B C 1
ATOM 2045 O O . GLY B 1 114 ? 3.738 -12.57 -21.172 1 90.25 114 GLY B O 1
ATOM 2046 N N . SER B 1 115 ? 5.234 -11.625 -22.547 1 87.81 115 SER B N 1
ATOM 2047 C CA . SER B 1 115 ? 6.262 -12.617 -22.25 1 87.81 115 SER B CA 1
ATOM 2048 C C . SER B 1 115 ? 6.82 -12.414 -20.844 1 87.81 115 SER B C 1
ATOM 2050 O O . SER B 1 115 ? 7.023 -13.383 -20.109 1 87.81 115 SER B O 1
ATOM 2052 N N . THR B 1 116 ? 6.988 -11.117 -20.516 1 92.62 116 THR B N 1
ATOM 2053 C CA . THR B 1 116 ? 7.59 -10.867 -19.203 1 92.62 116 THR B CA 1
ATOM 2054 C C . THR B 1 116 ? 6.805 -9.805 -18.438 1 92.62 116 THR B C 1
ATOM 2056 O O . THR B 1 116 ? 7.262 -9.312 -17.406 1 92.62 116 THR B O 1
ATOM 2059 N N . THR B 1 117 ? 5.715 -9.391 -19.031 1 96.44 117 THR B N 1
ATOM 2060 C CA . THR B 1 117 ? 4.938 -8.336 -18.391 1 96.44 117 THR B CA 1
ATOM 2061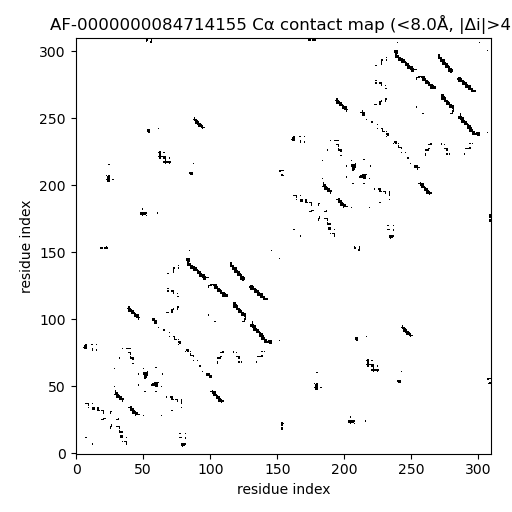 C C . THR B 1 117 ? 3.475 -8.75 -18.25 1 96.44 117 THR B C 1
ATOM 2063 O O . THR B 1 117 ? 2.848 -9.18 -19.219 1 96.44 117 THR B O 1
ATOM 2066 N N . VAL B 1 118 ? 2.961 -8.586 -17.062 1 97.31 118 VAL B N 1
ATOM 2067 C CA . VAL B 1 118 ? 1.562 -8.898 -16.797 1 97.31 118 VAL B CA 1
ATOM 2068 C C . VAL B 1 118 ? 0.816 -7.637 -16.375 1 97.31 118 VAL B C 1
ATOM 2070 O O . VAL B 1 118 ? 1.25 -6.922 -15.469 1 97.31 118 VAL B O 1
ATOM 2073 N N . PHE B 1 119 ? -0.25 -7.332 -17.094 1 98.69 119 PHE B N 1
ATOM 2074 C CA . PHE B 1 119 ? -1.193 -6.309 -16.656 1 98.69 119 PHE B CA 1
ATOM 2075 C C . PHE B 1 119 ? -2.379 -6.938 -15.93 1 98.69 119 PHE B C 1
ATOM 2077 O O . PHE B 1 119 ? -2.982 -7.891 -16.422 1 98.69 119 PHE B O 1
ATOM 2084 N N . ALA B 1 120 ? -2.668 -6.441 -14.758 1 98.81 120 ALA B N 1
ATOM 2085 C CA . ALA B 1 120 ? -3.707 -7.055 -13.93 1 98.81 120 ALA B CA 1
ATOM 2086 C C . ALA B 1 120 ? -4.613 -5.992 -13.312 1 98.81 120 ALA B C 1
ATOM 2088 O O . ALA B 1 120 ? -4.23 -4.824 -13.203 1 98.81 120 ALA B O 1
ATOM 2089 N N . SER B 1 121 ? -5.809 -6.391 -12.984 1 98.94 121 SER B N 1
ATOM 2090 C CA . SER B 1 121 ? -6.781 -5.559 -12.281 1 98.94 121 SER B CA 1
ATOM 2091 C C . SER B 1 121 ? -7.309 -6.262 -11.039 1 98.94 121 SER B C 1
ATOM 2093 O O . SER B 1 121 ? -7.355 -7.492 -10.984 1 98.94 121 SER B O 1
ATOM 2095 N N . ALA B 1 122 ? -7.668 -5.449 -10.031 1 98.94 122 ALA B N 1
ATOM 2096 C CA . ALA B 1 122 ? -8.164 -6.016 -8.781 1 98.94 122 ALA B CA 1
ATOM 2097 C C . ALA B 1 122 ? -9.273 -5.145 -8.195 1 98.94 122 ALA B C 1
ATOM 2099 O O . ALA B 1 122 ? -9.359 -3.951 -8.484 1 98.94 122 ALA B O 1
ATOM 2100 N N . ARG B 1 123 ? -10.086 -5.77 -7.441 1 98.94 123 ARG B N 1
ATOM 2101 C CA . ARG B 1 123 ? -11.125 -5.129 -6.637 1 98.94 123 ARG B CA 1
ATOM 2102 C C . ARG B 1 123 ? -11.062 -5.598 -5.188 1 98.94 123 ARG B C 1
ATOM 2104 O O . ARG B 1 123 ? -10.68 -6.738 -4.914 1 98.94 123 ARG B O 1
ATOM 2111 N N . MET B 1 124 ? -11.406 -4.707 -4.324 1 98.88 124 MET B N 1
ATOM 2112 C CA . MET B 1 124 ? -11.492 -5.059 -2.91 1 98.88 124 MET B CA 1
ATOM 2113 C C . MET B 1 124 ? -12.922 -4.879 -2.396 1 98.88 124 MET B C 1
ATOM 2115 O O . MET B 1 124 ? -13.539 -3.838 -2.623 1 98.88 124 M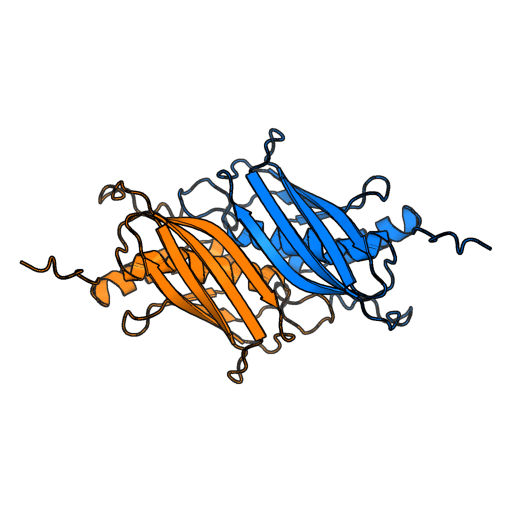ET B O 1
ATOM 2119 N N . TYR B 1 125 ? -13.352 -5.895 -1.695 1 98.62 125 TYR B N 1
ATOM 2120 C CA . TYR B 1 125 ? -14.727 -5.973 -1.198 1 98.62 125 TYR B CA 1
ATOM 2121 C C . TYR B 1 125 ? -14.75 -5.961 0.326 1 98.62 125 TYR B C 1
ATOM 2123 O O . TYR B 1 125 ? -13.875 -6.539 0.974 1 98.62 125 TYR B O 1
ATOM 2131 N N . ASP B 1 126 ? -15.844 -5.309 0.869 1 96.56 126 ASP B N 1
ATOM 2132 C CA . ASP B 1 126 ? -16.109 -5.496 2.291 1 96.56 126 ASP B CA 1
ATOM 2133 C C . ASP B 1 126 ? -16.938 -6.766 2.529 1 96.56 126 ASP B C 1
ATOM 2135 O O . ASP B 1 126 ? -17.172 -7.539 1.6 1 96.56 126 ASP B O 1
ATOM 2139 N N . ALA B 1 127 ? -17.297 -7.004 3.773 1 94.25 127 ALA B N 1
ATOM 2140 C CA . ALA B 1 127 ? -17.969 -8.234 4.172 1 94.25 127 ALA B CA 1
ATOM 2141 C C . ALA B 1 127 ? -19.344 -8.352 3.5 1 94.25 127 ALA B C 1
ATOM 2143 O O . ALA B 1 127 ? -19.891 -9.453 3.4 1 94.25 127 ALA B O 1
ATOM 2144 N N . GLN B 1 128 ? -19.875 -7.277 3.037 1 95.25 128 GLN B N 1
ATOM 2145 C CA . GLN B 1 128 ? -21.203 -7.277 2.412 1 95.25 1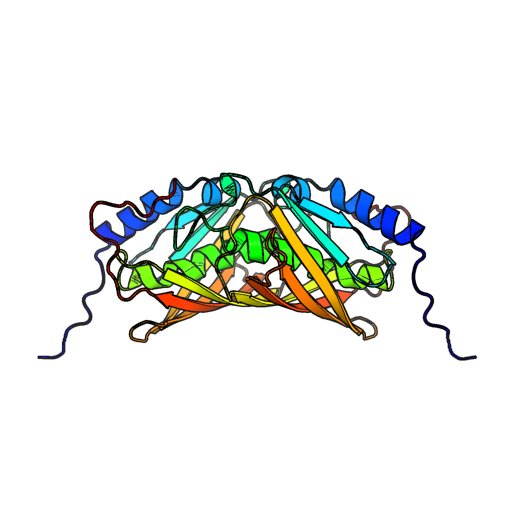28 GLN B CA 1
ATOM 2146 C C . GLN B 1 128 ? -21.094 -7.43 0.898 1 95.25 128 GLN B C 1
ATOM 2148 O O . GLN B 1 128 ? -22.094 -7.438 0.196 1 95.25 128 GLN B O 1
ATOM 2153 N N . GLY B 1 129 ? -19.938 -7.523 0.384 1 96.69 129 GLY B N 1
ATOM 2154 C CA . GLY B 1 129 ? -19.734 -7.73 -1.042 1 96.69 129 GLY B CA 1
ATOM 2155 C C . GLY B 1 129 ? -19.703 -6.438 -1.834 1 96.69 129 GLY B C 1
ATOM 2156 O O . GLY B 1 129 ? -19.797 -6.453 -3.062 1 96.69 129 GLY B O 1
ATOM 2157 N N . VAL B 1 130 ? -19.578 -5.336 -1.123 1 97.12 130 VAL B N 1
ATOM 2158 C CA . VAL B 1 130 ? -19.516 -4.035 -1.777 1 97.12 130 VAL B CA 1
ATOM 2159 C C . VAL B 1 130 ? -18.078 -3.711 -2.148 1 97.12 130 VAL B C 1
ATOM 2161 O O . VAL B 1 130 ? -17.172 -3.865 -1.326 1 97.12 130 VAL B O 1
ATOM 2164 N N . VAL B 1 131 ? -17.875 -3.227 -3.434 1 98.62 131 VAL B N 1
ATOM 2165 C CA . VAL B 1 131 ? -16.531 -2.812 -3.857 1 98.62 131 VAL B CA 1
ATOM 2166 C C . VAL B 1 131 ? -16.172 -1.496 -3.178 1 98.62 131 VAL B C 1
ATOM 2168 O O . VAL B 1 131 ? -16.891 -0.507 -3.285 1 98.62 131 VAL B O 1
ATOM 2171 N N . CYS B 1 132 ? -15.031 -1.479 -2.49 1 98.19 132 CYS B N 1
ATOM 2172 C CA . CYS B 1 132 ? -14.602 -0.294 -1.757 1 98.19 132 CYS B CA 1
ATOM 2173 C C . CYS B 1 132 ? -13.398 0.352 -2.426 1 98.19 132 CYS B C 1
ATOM 2175 O O . CYS B 1 132 ? -13.109 1.528 -2.193 1 98.19 132 CYS B O 1
ATOM 2177 N N . ALA B 1 133 ? -12.641 -0.377 -3.195 1 98.75 133 ALA B N 1
ATOM 2178 C CA . ALA B 1 133 ? -11.445 0.115 -3.873 1 98.75 133 ALA B CA 1
ATOM 2179 C C . ALA B 1 133 ? -11.125 -0.728 -5.105 1 98.75 133 ALA B C 1
ATOM 2181 O O . ALA B 1 133 ? -11.547 -1.882 -5.199 1 98.75 133 ALA B O 1
ATOM 2182 N N . ARG B 1 134 ? -10.391 -0.128 -6.012 1 98.94 134 ARG B N 1
ATOM 2183 C CA . ARG B 1 134 ? -9.93 -0.796 -7.223 1 98.94 134 ARG B CA 1
ATOM 2184 C C . ARG B 1 134 ? -8.445 -0.533 -7.465 1 98.94 134 ARG B C 1
ATOM 2186 O O . ARG B 1 134 ? -7.902 0.461 -6.98 1 98.94 134 ARG B O 1
ATOM 2193 N N . CYS B 1 135 ? -7.879 -1.431 -8.219 1 98.94 135 CYS B N 1
ATOM 2194 C CA . CYS B 1 135 ? -6.449 -1.309 -8.484 1 98.94 135 CYS B CA 1
ATOM 2195 C C . CYS B 1 135 ? -6.105 -1.861 -9.867 1 98.94 135 CYS B C 1
ATOM 2197 O O . CYS B 1 135 ? -6.672 -2.871 -10.289 1 98.94 135 CYS B O 1
ATOM 2199 N N . GLN B 1 136 ? -5.277 -1.162 -10.539 1 98.88 136 GLN B N 1
ATOM 2200 C CA . GLN B 1 136 ? -4.57 -1.677 -11.711 1 98.88 136 GLN B CA 1
ATOM 2201 C C . GLN B 1 136 ? -3.072 -1.793 -11.438 1 98.88 136 GLN B C 1
ATOM 2203 O O . GLN B 1 136 ? -2.488 -0.933 -10.773 1 98.88 136 GLN B O 1
ATOM 2208 N N . GLY B 1 137 ? -2.498 -2.834 -11.953 1 98.81 137 GLY B N 1
ATOM 2209 C CA . GLY B 1 137 ? -1.077 -3.008 -11.703 1 98.81 137 GLY B CA 1
ATOM 2210 C C . GLY B 1 137 ? -0.345 -3.674 -12.852 1 98.81 137 GLY B C 1
ATOM 2211 O O . GLY B 1 137 ? -0.972 -4.254 -13.742 1 98.81 137 GLY B O 1
ATOM 2212 N N . VAL B 1 138 ? 0.959 -3.48 -12.828 1 98.69 138 VAL B N 1
ATOM 2213 C CA . VAL B 1 138 ? 1.881 -4.117 -13.766 1 98.69 138 VAL B CA 1
ATOM 2214 C C . VAL B 1 138 ? 2.918 -4.934 -12.992 1 98.69 138 VAL B C 1
ATOM 2216 O O . VAL B 1 138 ? 3.492 -4.449 -12.016 1 98.69 138 VAL B O 1
ATOM 2219 N N . VAL B 1 139 ? 3.104 -6.102 -13.461 1 97.06 139 VAL B N 1
ATOM 2220 C CA . VAL B 1 139 ? 4.051 -7.004 -12.812 1 97.06 139 VAL B CA 1
ATOM 2221 C C . VAL B 1 139 ? 5.078 -7.492 -13.828 1 97.06 139 VAL B C 1
ATOM 2223 O O . VAL B 1 139 ? 4.719 -7.926 -14.93 1 97.06 139 VAL B O 1
ATOM 2226 N N . GLN B 1 140 ? 6.336 -7.371 -13.453 1 95.25 140 GLN B N 1
ATOM 2227 C CA . GLN B 1 140 ? 7.41 -7.914 -14.273 1 95.25 140 GLN B CA 1
ATOM 2228 C C . GLN B 1 140 ? 7.781 -9.328 -13.836 1 95.25 140 GLN B C 1
ATOM 2230 O O . GLN B 1 140 ? 8.008 -9.578 -12.648 1 95.25 140 GLN B O 1
ATOM 2235 N N . VAL B 1 141 ? 7.848 -10.203 -14.797 1 92.12 141 VAL B N 1
ATOM 2236 C CA . VAL B 1 141 ? 8.141 -11.609 -14.531 1 92.12 141 VAL B CA 1
ATOM 2237 C C . VAL B 1 141 ? 9.539 -11.953 -15.039 1 92.12 141 VAL B C 1
ATOM 2239 O O . VAL B 1 141 ? 9.922 -11.562 -16.141 1 92.12 141 VAL B O 1
ATOM 2242 N N . SER B 1 142 ? 10.281 -12.57 -14.172 1 85.62 142 SER B N 1
ATOM 2243 C CA . SER B 1 142 ? 11.625 -12.992 -14.555 1 85.62 142 SER B CA 1
ATOM 2244 C C . SER B 1 142 ? 11.594 -14.039 -15.656 1 85.62 142 SER B C 1
ATOM 2246 O O . SER B 1 142 ? 10.695 -14.883 -15.695 1 85.62 142 SER B O 1
ATOM 2248 N N . ARG B 1 143 ? 12.562 -13.883 -16.547 1 75.25 143 ARG B N 1
ATOM 2249 C CA . ARG B 1 143 ? 12.695 -14.891 -17.594 1 75.25 143 ARG B CA 1
ATOM 2250 C C . ARG B 1 143 ? 13.289 -16.188 -17.031 1 75.25 143 ARG B C 1
ATOM 2252 O O . ARG B 1 143 ? 13.109 -17.25 -17.609 1 75.25 143 ARG B O 1
ATOM 2259 N N . MET B 1 144 ? 14.133 -15.945 -15.992 1 64.75 144 MET B N 1
ATOM 2260 C CA . MET B 1 144 ? 14.789 -17.109 -15.398 1 64.75 144 MET B CA 1
ATOM 2261 C C . MET B 1 144 ? 13.859 -17.828 -14.43 1 64.75 144 MET B C 1
ATOM 2263 O O . MET B 1 144 ? 13.133 -17.188 -13.664 1 64.75 144 MET B O 1
ATOM 2267 N N . LYS B 1 145 ? 13.617 -19.094 -14.828 1 57.31 145 LYS B N 1
ATOM 2268 C CA . LYS B 1 145 ? 12.859 -19.891 -13.883 1 57.31 145 LYS B CA 1
ATOM 2269 C C . LYS B 1 145 ? 13.594 -20.016 -12.547 1 57.31 145 LYS B C 1
ATOM 2271 O O . LYS B 1 145 ? 14.82 -19.984 -12.508 1 57.31 145 LYS B O 1
ATOM 2276 N N . TRP B 1 146 ? 13.086 -19.469 -11.5 1 49.81 146 TRP B N 1
ATOM 2277 C CA . TRP B 1 146 ? 13.75 -19.734 -10.227 1 49.81 146 TRP B CA 1
ATOM 2278 C C . TRP B 1 146 ? 14.195 -21.188 -10.133 1 49.81 146 TRP B C 1
ATOM 2280 O O . TRP B 1 146 ? 13.461 -22.094 -10.547 1 49.81 146 TRP B O 1
ATOM 2290 N N . ALA B 1 147 ? 15.445 -21.547 -10.305 1 41.28 147 ALA B N 1
ATOM 2291 C CA . ALA B 1 147 ? 15.961 -22.906 -10.172 1 41.28 147 ALA B CA 1
ATOM 2292 C C . ALA B 1 147 ? 15.188 -23.688 -9.102 1 41.28 147 ALA B C 1
ATOM 2294 O O . ALA B 1 147 ? 14.688 -23.094 -8.141 1 41.28 147 ALA B O 1
ATOM 2295 N N . SER B 1 148 ? 14.555 -24.953 -9.383 1 39.81 148 SER B N 1
ATOM 2296 C CA . SER B 1 148 ? 13.852 -25.891 -8.516 1 39.81 148 SER B CA 1
ATOM 2297 C C . SER B 1 148 ? 14.219 -25.688 -7.051 1 39.81 148 SER B C 1
ATOM 2299 O O . SER B 1 148 ? 13.398 -25.922 -6.16 1 39.81 148 SER B O 1
ATOM 2301 N N . GLY B 1 149 ? 15.43 -25.719 -6.52 1 36.16 149 GLY B N 1
ATOM 2302 C CA . GLY B 1 149 ? 15.828 -25.812 -5.125 1 36.16 149 GLY B CA 1
ATOM 2303 C C . GLY B 1 149 ? 15.609 -24.531 -4.355 1 36.16 149 GLY B C 1
ATOM 2304 O O . GLY B 1 149 ? 15.852 -24.469 -3.146 1 36.16 149 GLY B O 1
ATOM 2305 N N . GLU B 1 150 ? 15.766 -23.312 -4.934 1 37.88 150 GLU B N 1
ATOM 2306 C CA . GLU B 1 150 ? 15.727 -22.125 -4.07 1 37.88 150 GLU B CA 1
ATOM 2307 C C . GLU B 1 150 ? 14.297 -21.656 -3.846 1 37.88 150 GLU B C 1
ATOM 2309 O O . GLU B 1 150 ? 13.555 -21.438 -4.805 1 37.88 150 GLU B O 1
ATOM 2314 N N . SER B 1 151 ? 13.562 -22.297 -3.016 1 34.62 151 SER B N 1
ATOM 2315 C CA . SER B 1 151 ? 12.234 -21.891 -2.574 1 34.62 151 SER B CA 1
ATOM 2316 C C . SER B 1 151 ? 12.078 -20.375 -2.662 1 34.62 151 SER B C 1
ATOM 2318 O O . SER B 1 151 ? 13.031 -19.625 -2.457 1 34.62 151 SER B O 1
ATOM 2320 N N . PRO B 1 152 ? 11.156 -19.922 -3.412 1 35.44 152 PRO B N 1
ATOM 2321 C CA . PRO B 1 152 ? 10.969 -18.484 -3.223 1 35.44 152 PRO B CA 1
ATOM 2322 C C . PRO B 1 152 ? 11.266 -18.031 -1.796 1 35.44 152 PRO B C 1
ATOM 2324 O O . PRO B 1 152 ? 10.742 -18.609 -0.839 1 35.44 152 PRO B O 1
ATOM 2327 N N . ALA B 1 153 ? 12.477 -17.766 -1.489 1 30.94 153 ALA B N 1
ATOM 2328 C CA . ALA B 1 153 ? 12.906 -17.484 -0.123 1 30.94 153 ALA B CA 1
ATOM 2329 C C . ALA B 1 153 ? 11.906 -16.594 0.603 1 30.94 153 ALA B C 1
ATOM 2331 O O . ALA B 1 153 ? 11.773 -15.406 0.285 1 30.94 153 ALA B O 1
ATOM 2332 N N . VAL B 1 154 ? 10.672 -16.906 0.75 1 26.92 154 VAL B N 1
ATOM 2333 C CA . VAL B 1 154 ? 9.906 -16.391 1.881 1 26.92 154 VAL B CA 1
ATOM 2334 C C . VAL B 1 154 ? 10.766 -16.422 3.143 1 26.92 154 VAL B C 1
ATOM 2336 O O . VAL B 1 154 ? 11.086 -17.5 3.654 1 26.92 154 VAL B O 1
ATOM 2339 N N . ASN B 1 155 ? 12.047 -16.078 3.072 1 23.84 155 ASN B N 1
ATOM 2340 C CA . ASN B 1 155 ? 12.711 -16.062 4.371 1 23.84 155 ASN B CA 1
ATOM 2341 C C . ASN B 1 155 ? 11.977 -15.172 5.367 1 23.84 155 ASN B C 1
ATOM 2343 O O . ASN B 1 155 ? 11.469 -14.109 5 1 23.84 155 ASN B O 1
#

Foldseek 3Di:
DPPPLDWDDQVQQVVLQVLVQPFPVCVVLQKGWHQPPLFKIKIKHFQDCVQADDPDRFFGDVVSVVVVVLVRQQCQCVSRPSQWHKDWDDKDKDFAAGAGDGMKMKMKGWPDDDPFKTKMKMFMAHPVRDTGMIMITMMGIDPDGPPPPPRVPSD/DPPPLDWDDQVQQVVLQVLVQPFPVCVVLQKGWHQPPLFKIKIKHFDDLVQADDPDRFFGDVVSVVVVVLVRQQCQCVSRPSQWHKDWDDKDKDFAAGAGDGMKMKMKGFPDDDPFKTWMKMFMAHPVRDTGMIMITMMGIDPDRPPPPPRVPSD

Radius of gyration: 19.55 Å; Cα contacts (8 Å, |Δi|>4): 772; chains: 2; bounding box: 43×70×54 Å

Sequence (310 aa):
MSDAETYPSQEQLDRYAEQFNQSLTLKHFGARMSFPGGQKVVVTAEVRPEHRGGLGADAVNGGVISALFDFVIGSTPALRDPTRRAATVQLSISFERPLRGDFLRAEATIDTMGSTTVFASARMYDAQGVVCARCQGVVQVSRMKWASGESPAVNMSDAETYPSQEQLDRYAEQFNQSLTLKHFGARMSFPGGQKVVVTAEVRPEHRGGLGADAVNGGVISALFDFVIGSTPALRDPTRRAATVQLSISFERPLRGDFLRAEATIDTMGSTTVFASARMYDAQGVVCARCQGVVQVSRMKWASGESPAVN

InterPro domains:
  IPR003736 Phenylacetic acid degradation-related domain [TIGR00369] (28-139)
  IPR006683 Thioesterase domain [PF03061] (60-133)
  IPR029069 HotDog domain superfamily [SSF54637] (10-138)

Secondary structure (DSSP, 8-state):
------PPPHHHHHHHHHHHHTSHHHHHTTEEEE-GGGT-EEEEEEPPGGGB-SSSTTSBPHHHHHHHHHHHHHTGGGGT-TTEEEEEEEEEEEE-S---SSEEEEEEEEEEE-SSEEEEEEEEEETTS-EEEEEEEEEEEEEEE--TTS-----/------PPPHHHHHHHHHHHHTSHHHHHTTEEEE-GGGT-EEEEEEPPGGGB-SSSTTSBPHHHHHHHHHHHHHTGGGGT-TTEEEEEEEEEEEE-S---SSEEEEEEEEEEE-SSEEEEEEEEEETTS-EEEEEEEEEEEEEEE--TTS-----

Solvent-accessible surface area (backbone atoms only — not comparable to full-atom values): 15563 Å² total; per-residue (Å²): 128,79,77,68,82,70,61,58,52,63,66,58,44,50,52,49,27,54,56,53,47,66,23,53,33,35,50,71,56,46,36,45,53,44,47,70,91,55,68,36,28,35,31,36,28,53,55,47,72,46,40,24,22,62,78,38,42,68,23,52,17,64,25,53,54,40,18,52,48,39,53,25,48,44,47,41,59,38,57,54,42,69,56,42,42,39,39,57,36,33,41,36,38,38,48,74,44,88,39,45,74,58,35,41,39,35,40,18,35,74,76,44,75,58,96,43,41,36,34,29,40,34,41,29,25,28,76,85,69,47,77,19,32,40,36,40,35,33,29,40,38,49,87,57,60,51,60,88,82,62,57,82,44,63,100,128,78,76,68,82,70,63,59,51,64,68,58,43,50,52,49,26,53,55,53,48,67,21,48,33,37,50,71,57,46,36,46,54,43,48,69,91,56,70,34,27,35,31,37,30,53,56,48,74,46,40,28,26,62,77,39,42,68,23,52,16,64,25,54,53,40,18,52,49,39,54,25,48,42,48,40,58,38,56,52,42,69,58,43,44,40,39,58,37,33,41,37,36,38,51,73,43,85,38,44,73,58,35,39,39,32,40,16,37,73,76,42,75,58,94,44,40,36,35,28,39,34,42,29,24,29,76,86,67,46,77,19,32,38,35,40,32,33,27,41,38,49,87,58,62,52,61,89,82,62,57,81,44,62,89

pLDDT: mean 88.21, std 18.24, range [23.84, 98.94]

Nearest PDB structures (foldseek):
  3r32-assembly1_A  TM=8.352E-01  e=2.626E-11  Arthrobacter sp.
  3r37-assembly1_A  TM=8.250E-01  e=3.379E-11  Arthrobacter sp.
  3tea-assembly1_A  TM=8.341E-01  e=1.975E-10  Arthrobacter sp.
  3r3f-assembly1_B-2  TM=8.357E-01  e=2.707E-10  Arthrobacter sp.
  4qdb-assembly4_F  TM=8.313E-01  e=1.395E-09  Pseudomonas aeruginosa PAO1